Protein AF-A0A7X8WW16-F1 (afdb_monomer_lite)

Sequence (217 aa):
MYKTYKKVIDFSLSTKNLPLSLFNSQGFFWLTSAISFAFATEELRKCLNKMTKFSKVEVDPWDSKQLVALFKDSLKRGEVSPEIEKIAQKASMHNLKILAGFSQKYCSIFDIEGSIVLGKTFFAHWLIYKIIELEWQQVLDREEVQENYLLLDAFIEESKDLEELEEKYLSGQELSLDERLYLRGHWERINVFWSKVYQDLKLLKGGWISFKPPYRQ

pLDDT: mean 87.37, std 12.16, range [50.81, 98.19]

Foldseek 3Di:
DQVVLCVLPDPPPDLADQDLVALQDPLNVLLLLLLLLLQLLVLLQVLLCLFPVRVPPDGDADDNNVSSVLVSVCSVVSHGDPVSSVVSLVSNLRSLCVLLVCLVPPLVDDDLSSLLSLLLSVLSSVLSSLSNVLVVCVSVVHPCNVVSVVVNVVSVVVNVLSVVSSVCVSVVHDDDPVRSVVSVVSSVVSSVVSNVVSVVSVCPVVVVDDRDGPDDD

Radius of gyration: 17.81 Å; chains: 1; bounding box: 44×36×49 Å

Structure (mmCIF, N/CA/C/O backbone):
data_AF-A0A7X8WW16-F1
#
_entry.id   AF-A0A7X8WW16-F1
#
loop_
_atom_site.group_PDB
_atom_site.id
_atom_site.type_symbol
_atom_site.label_atom_id
_atom_site.label_alt_id
_atom_site.label_comp_id
_atom_site.label_asym_id
_atom_site.label_entity_id
_atom_site.label_seq_id
_atom_site.pdbx_PDB_ins_code
_atom_site.Cartn_x
_atom_site.Cartn_y
_atom_site.Cartn_z
_atom_site.occupancy
_atom_site.B_iso_or_equiv
_atom_site.auth_seq_id
_atom_site.auth_comp_id
_atom_site.auth_asym_id
_atom_site.auth_atom_id
_atom_site.pdbx_PDB_model_num
ATOM 1 N N . MET A 1 1 ? -6.467 13.498 0.359 1.00 54.69 1 MET A N 1
ATOM 2 C CA . MET A 1 1 ? -5.426 12.544 -0.108 1.00 54.69 1 MET A CA 1
ATOM 3 C C . MET A 1 1 ? -5.080 12.611 -1.621 1.00 54.69 1 MET A C 1
ATOM 5 O O . MET A 1 1 ? -3.931 12.867 -1.972 1.00 54.69 1 MET A O 1
ATOM 9 N N . TYR A 1 2 ? -6.046 12.457 -2.537 1.00 52.25 2 TYR A N 1
ATOM 10 C CA . TYR A 1 2 ? -5.835 12.321 -3.999 1.00 52.25 2 TYR A CA 1
ATOM 11 C C . TYR A 1 2 ? -5.049 13.438 -4.721 1.00 52.25 2 TYR A C 1
ATOM 13 O O . TYR A 1 2 ? -4.076 13.156 -5.421 1.00 52.25 2 TYR A O 1
ATOM 21 N N . LYS A 1 3 ? -5.410 14.719 -4.529 1.00 54.50 3 LYS A N 1
ATOM 22 C CA . LYS A 1 3 ? -4.720 15.859 -5.180 1.00 54.50 3 LYS A CA 1
ATOM 23 C C . LYS A 1 3 ? -3.223 15.922 -4.846 1.00 54.50 3 LYS A C 1
ATOM 25 O O . LYS A 1 3 ? -2.437 16.420 -5.648 1.00 54.50 3 LYS A O 1
ATOM 30 N N . THR A 1 4 ? -2.838 15.431 -3.669 1.00 58.31 4 THR A N 1
ATOM 31 C CA . THR A 1 4 ? -1.443 15.375 -3.223 1.00 58.31 4 THR A CA 1
ATOM 32 C C . THR A 1 4 ? -0.677 14.299 -3.982 1.00 58.31 4 THR A C 1
ATOM 34 O O . THR A 1 4 ? 0.426 14.562 -4.445 1.00 58.31 4 THR A O 1
ATOM 37 N N . TYR A 1 5 ? -1.271 13.121 -4.179 1.00 61.34 5 TYR A N 1
ATOM 38 C CA . TYR A 1 5 ? -0.615 12.003 -4.858 1.00 61.34 5 TYR A CA 1
ATOM 39 C C . TYR A 1 5 ? -0.539 12.165 -6.375 1.00 61.34 5 TYR A C 1
ATOM 41 O O . TYR A 1 5 ? 0.516 11.909 -6.955 1.00 61.34 5 TYR A O 1
ATOM 49 N N . LYS A 1 6 ? -1.586 12.709 -7.007 1.00 60.16 6 LYS A N 1
ATOM 50 C CA . LYS A 1 6 ? -1.579 13.001 -8.450 1.00 60.16 6 LYS A CA 1
ATOM 51 C C . LYS A 1 6 ? -0.481 13.994 -8.854 1.00 60.16 6 LYS A C 1
ATOM 53 O O . LYS A 1 6 ? 0.110 13.865 -9.912 1.00 60.16 6 LYS A O 1
ATOM 58 N N . LYS A 1 7 ? -0.143 14.960 -7.991 1.00 59.91 7 LYS A N 1
ATOM 59 C CA . LYS A 1 7 ? 0.980 15.887 -8.242 1.00 59.91 7 LYS A CA 1
ATOM 60 C C . LYS A 1 7 ? 2.354 15.215 -8.166 1.00 59.91 7 LYS A C 1
ATOM 62 O O . LYS A 1 7 ? 3.315 15.731 -8.729 1.00 59.91 7 LYS A O 1
ATOM 67 N N . VAL A 1 8 ? 2.475 14.111 -7.429 1.00 57.59 8 VAL A N 1
ATOM 68 C CA . VAL A 1 8 ? 3.754 13.406 -7.265 1.00 57.59 8 VAL A CA 1
ATOM 69 C C . VAL A 1 8 ? 3.992 12.450 -8.436 1.00 57.59 8 VAL A C 1
ATOM 71 O O . VAL A 1 8 ? 5.108 12.391 -8.969 1.00 57.59 8 VAL A O 1
ATOM 74 N N . ILE A 1 9 ? 2.927 11.783 -8.880 1.00 60.97 9 ILE A N 1
ATOM 75 C CA . ILE A 1 9 ? 2.903 10.844 -10.002 1.00 60.97 9 ILE A CA 1
ATOM 76 C C . ILE A 1 9 ? 2.256 11.542 -11.204 1.00 60.97 9 ILE A C 1
ATOM 78 O O . ILE A 1 9 ? 1.112 11.287 -11.551 1.00 60.97 9 ILE A O 1
ATOM 82 N N . ASP A 1 10 ? 2.993 12.484 -11.785 1.00 62.62 10 ASP A N 1
ATOM 83 C CA . ASP A 1 10 ? 2.629 13.158 -13.031 1.00 62.62 10 ASP A CA 1
ATOM 84 C C . ASP A 1 10 ? 3.552 12.653 -14.151 1.00 62.62 10 ASP A C 1
ATOM 86 O O . ASP A 1 10 ? 4.783 12.763 -14.038 1.00 62.62 10 ASP A O 1
ATOM 90 N N . PHE A 1 11 ? 2.954 12.070 -15.195 1.00 59.53 11 PHE A N 1
ATOM 91 C CA . PHE A 1 11 ? 3.627 11.562 -16.394 1.00 59.53 11 PHE A CA 1
ATOM 92 C C . PHE A 1 11 ? 3.739 12.619 -17.508 1.00 59.53 11 PHE A C 1
ATOM 94 O O . PHE A 1 11 ? 4.191 12.303 -18.607 1.00 59.53 11 PHE A O 1
ATOM 101 N N . SER A 1 12 ? 3.400 13.889 -17.247 1.00 55.84 12 SER A N 1
ATOM 102 C CA . SER A 1 12 ? 3.465 14.995 -18.222 1.00 55.84 12 SER A CA 1
ATOM 103 C C . SER A 1 12 ? 4.838 15.188 -18.895 1.00 55.84 12 SER A C 1
ATOM 105 O O . SER A 1 12 ? 4.947 15.831 -19.942 1.00 55.84 12 SER A O 1
ATOM 107 N N . LEU A 1 13 ? 5.894 14.575 -18.352 1.00 50.81 13 LEU A N 1
ATOM 108 C CA . LEU A 1 13 ? 7.213 14.442 -18.965 1.00 50.81 13 LEU A CA 1
ATOM 109 C C . LEU A 1 13 ? 7.221 13.341 -20.049 1.00 50.81 13 LEU A C 1
ATOM 111 O O . 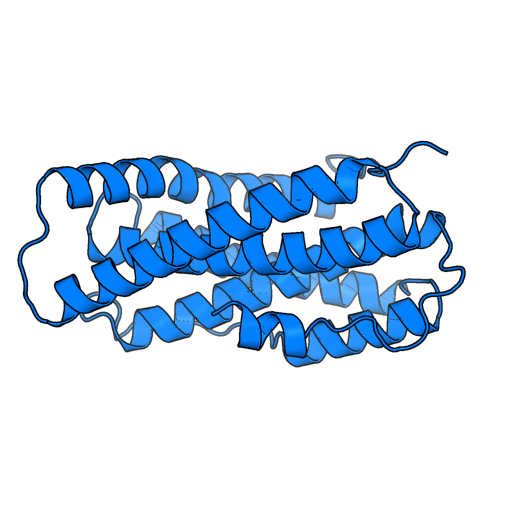LEU A 1 13 ? 7.762 12.263 -19.841 1.00 50.81 13 LEU A O 1
ATOM 115 N N . SER A 1 14 ? 6.696 13.660 -21.237 1.00 53.50 14 SER A N 1
ATOM 116 C CA . SER A 1 14 ? 7.035 12.999 -22.514 1.00 53.50 14 SER A CA 1
ATOM 117 C C . SER A 1 14 ? 6.833 11.470 -22.568 1.00 53.50 14 SER A C 1
ATOM 119 O O . SER A 1 14 ? 7.785 10.700 -22.679 1.00 53.50 14 SER A O 1
ATOM 121 N N . THR A 1 15 ? 5.576 11.031 -22.593 1.00 54.91 15 THR A N 1
ATOM 122 C CA . THR A 1 15 ? 5.167 9.621 -22.734 1.00 54.91 15 THR A CA 1
ATOM 123 C C . THR A 1 15 ? 4.907 9.144 -24.167 1.00 54.91 15 THR A C 1
ATOM 125 O O . THR A 1 15 ? 4.499 7.998 -24.361 1.00 54.91 15 THR A O 1
ATOM 128 N N . LYS A 1 16 ? 5.123 9.974 -25.198 1.00 55.81 16 LYS A N 1
ATOM 129 C CA . LYS A 1 16 ? 4.875 9.546 -26.584 1.00 55.81 16 LYS A CA 1
ATOM 130 C C . LYS A 1 16 ? 5.847 8.420 -26.964 1.00 55.81 16 LYS A C 1
ATOM 132 O O . LYS A 1 16 ? 7.038 8.669 -27.115 1.00 55.81 16 LYS A O 1
ATOM 137 N N . ASN A 1 17 ? 5.301 7.216 -27.160 1.00 66.44 17 ASN A N 1
ATOM 138 C CA . ASN A 1 17 ? 5.971 5.991 -27.620 1.00 66.44 17 ASN A CA 1
ATOM 139 C C . ASN A 1 17 ? 6.845 5.255 -26.584 1.00 66.44 17 ASN A C 1
ATOM 141 O O . ASN A 1 17 ? 7.926 4.774 -26.926 1.00 66.44 17 ASN A O 1
ATOM 145 N N . LEU A 1 18 ? 6.390 5.111 -25.332 1.00 77.31 18 LEU A N 1
ATOM 146 C CA . LEU A 1 18 ? 7.018 4.142 -24.422 1.00 77.31 18 LEU A CA 1
ATOM 147 C C . LEU A 1 18 ? 6.779 2.701 -24.911 1.00 77.31 18 LEU A C 1
ATOM 149 O O . LEU A 1 18 ? 5.668 2.378 -25.340 1.00 77.31 18 LEU A O 1
ATOM 153 N N . PRO A 1 19 ? 7.790 1.817 -24.855 1.00 81.38 19 PRO A N 1
ATOM 154 C CA . PRO A 1 19 ? 7.657 0.472 -25.391 1.00 81.38 19 PRO A CA 1
ATOM 155 C C . PRO A 1 19 ? 6.805 -0.411 -24.471 1.00 81.38 19 PRO A C 1
ATOM 157 O O . PRO A 1 19 ? 6.978 -0.410 -23.253 1.00 81.38 19 PRO A O 1
ATOM 160 N N . LEU A 1 20 ? 5.946 -1.257 -25.052 1.00 83.56 20 LEU A N 1
ATOM 161 C CA . LEU A 1 20 ? 5.157 -2.244 -24.297 1.00 83.56 20 LEU A CA 1
ATOM 162 C C . LEU A 1 20 ? 6.042 -3.169 -23.439 1.00 83.56 20 LEU A C 1
ATOM 164 O O . LEU A 1 20 ? 5.621 -3.629 -22.379 1.00 83.56 20 LEU A O 1
ATOM 168 N N . SER A 1 21 ? 7.285 -3.418 -23.867 1.00 86.50 21 SER A N 1
ATOM 169 C CA . SER A 1 21 ? 8.265 -4.217 -23.124 1.00 86.50 21 SER A CA 1
ATOM 170 C C . SER A 1 21 ? 8.618 -3.632 -21.755 1.00 86.50 21 SER A C 1
ATOM 172 O O . SER A 1 21 ? 8.854 -4.409 -20.833 1.00 86.50 21 SER A O 1
ATOM 174 N N . LEU A 1 22 ? 8.600 -2.304 -21.585 1.00 87.94 22 LEU A N 1
ATOM 175 C CA . LEU A 1 22 ? 8.799 -1.658 -20.284 1.00 87.94 22 LEU A CA 1
ATOM 176 C C . LEU A 1 22 ? 7.703 -2.088 -19.313 1.00 87.94 22 LEU A C 1
ATOM 178 O O . LEU A 1 22 ? 7.981 -2.582 -18.223 1.00 87.94 22 LEU A O 1
ATOM 182 N N . PHE A 1 23 ? 6.454 -1.939 -19.738 1.00 86.50 23 PHE A N 1
ATOM 183 C CA . PHE A 1 23 ? 5.262 -2.223 -18.945 1.00 86.50 23 PHE A CA 1
ATOM 184 C C . PHE A 1 23 ? 5.078 -3.722 -18.669 1.00 86.50 23 PHE A C 1
ATOM 186 O O . PHE A 1 23 ? 4.549 -4.115 -17.633 1.00 86.50 23 PHE A O 1
ATOM 193 N N . ASN A 1 24 ? 5.603 -4.560 -19.561 1.00 89.19 24 ASN A N 1
ATOM 194 C CA . ASN A 1 24 ? 5.693 -6.005 -19.395 1.00 89.19 24 ASN A CA 1
ATOM 195 C C . ASN A 1 24 ? 6.965 -6.481 -18.675 1.00 89.19 24 ASN A C 1
ATOM 197 O O . ASN A 1 24 ? 7.178 -7.689 -18.573 1.00 89.19 24 ASN A O 1
ATOM 201 N N . SER A 1 25 ? 7.815 -5.579 -18.178 1.00 93.25 25 SER A N 1
ATOM 202 C CA . SER A 1 25 ? 9.038 -5.962 -17.471 1.00 93.25 25 SER A CA 1
ATOM 203 C C . SER A 1 25 ? 8.789 -6.211 -15.982 1.00 93.25 25 SER A C 1
ATOM 205 O O . SER A 1 25 ? 8.034 -5.500 -15.313 1.00 93.25 25 SER A O 1
ATOM 207 N N . GLN A 1 26 ? 9.501 -7.195 -15.430 1.00 94.62 26 GLN A N 1
ATOM 208 C CA . GLN A 1 26 ? 9.505 -7.449 -13.989 1.00 94.62 26 GLN A CA 1
ATOM 209 C C . GLN A 1 26 ? 10.084 -6.257 -13.204 1.00 94.62 26 GLN A C 1
ATOM 211 O O . GLN A 1 26 ? 9.602 -5.940 -12.116 1.00 94.62 26 GLN A O 1
ATOM 216 N N . GLY A 1 27 ? 11.070 -5.554 -13.772 1.00 95.12 27 GLY A N 1
ATOM 217 C CA . GLY A 1 27 ? 11.630 -4.337 -13.186 1.00 95.12 27 GLY A CA 1
ATOM 218 C C . GLY A 1 27 ? 10.580 -3.245 -12.980 1.00 95.12 27 GLY A C 1
ATOM 219 O O . GLY A 1 27 ? 10.515 -2.652 -11.902 1.00 95.12 27 GLY A O 1
ATOM 220 N N . PHE A 1 28 ? 9.707 -3.019 -13.966 1.00 92.88 28 PHE A N 1
ATOM 221 C CA . PHE A 1 28 ? 8.630 -2.034 -13.853 1.00 92.88 28 PHE A CA 1
ATOM 222 C C . PHE A 1 28 ? 7.591 -2.440 -12.806 1.00 92.88 28 PHE A C 1
ATOM 224 O O . PHE A 1 28 ? 7.208 -1.622 -11.971 1.00 92.88 28 PHE A O 1
ATOM 231 N N . PHE A 1 29 ? 7.211 -3.721 -12.772 1.00 94.75 29 PHE A N 1
ATOM 232 C CA . PHE A 1 29 ? 6.346 -4.265 -11.723 1.00 94.75 29 PHE A CA 1
ATOM 233 C C . PHE A 1 29 ? 6.899 -3.997 -10.316 1.00 94.75 29 PHE A C 1
ATOM 235 O O . PHE A 1 29 ? 6.173 -3.511 -9.440 1.00 94.75 29 PHE A O 1
ATOM 242 N N . TRP A 1 30 ? 8.186 -4.279 -10.093 1.00 96.69 30 TRP A N 1
ATOM 243 C CA . TRP A 1 30 ? 8.825 -4.033 -8.802 1.00 96.69 30 TRP A CA 1
ATOM 244 C C . TRP A 1 30 ? 8.878 -2.551 -8.456 1.00 96.69 30 TRP A C 1
ATOM 246 O O . TRP A 1 30 ? 8.684 -2.201 -7.296 1.00 96.69 30 TRP A O 1
ATOM 256 N N . LEU A 1 31 ? 9.123 -1.679 -9.432 1.00 95.12 31 LEU A N 1
ATOM 257 C CA . LEU A 1 31 ? 9.221 -0.240 -9.204 1.00 95.12 31 LEU A CA 1
ATOM 258 C C . LEU A 1 31 ? 7.866 0.373 -8.831 1.00 95.12 31 LEU A C 1
ATOM 260 O O . LEU A 1 31 ? 7.776 1.086 -7.832 1.00 95.12 31 LEU A O 1
ATOM 264 N N . THR A 1 32 ? 6.802 0.014 -9.551 1.00 94.00 32 THR A N 1
ATOM 265 C CA . THR A 1 32 ? 5.420 0.399 -9.222 1.00 94.00 32 THR A CA 1
ATOM 266 C C . THR A 1 32 ? 5.013 -0.111 -7.839 1.00 94.00 32 THR A C 1
ATOM 268 O O . THR A 1 32 ? 4.492 0.644 -7.012 1.00 94.00 32 THR A O 1
ATOM 271 N N . SER A 1 33 ? 5.325 -1.377 -7.542 1.00 95.69 33 SER A N 1
ATOM 272 C CA . SER A 1 33 ? 5.082 -1.973 -6.225 1.00 95.69 33 SER A CA 1
ATOM 273 C C . SER A 1 33 ? 5.821 -1.211 -5.123 1.00 95.69 33 SER A C 1
ATOM 275 O O . SER A 1 33 ? 5.207 -0.833 -4.125 1.00 95.69 33 SER A O 1
ATOM 277 N N . ALA A 1 34 ? 7.104 -0.899 -5.327 1.00 96.88 34 ALA A N 1
ATOM 278 C CA . ALA A 1 34 ? 7.933 -0.195 -4.353 1.00 96.88 34 ALA A CA 1
ATOM 279 C C . ALA A 1 34 ? 7.349 1.173 -3.997 1.00 96.88 34 ALA A C 1
ATOM 281 O O . ALA A 1 34 ? 7.242 1.498 -2.814 1.00 96.88 34 ALA A O 1
ATOM 282 N N . ILE A 1 35 ? 6.944 1.947 -5.010 1.00 95.44 35 ILE A N 1
ATOM 283 C CA . ILE A 1 35 ? 6.329 3.264 -4.828 1.00 95.44 35 ILE A CA 1
ATOM 284 C C . ILE A 1 35 ? 5.033 3.130 -4.024 1.00 95.44 35 ILE A C 1
ATOM 286 O O . ILE A 1 35 ? 4.871 3.799 -3.004 1.00 95.44 35 ILE A O 1
ATOM 290 N N . SER A 1 36 ? 4.132 2.234 -4.439 1.00 95.88 36 SER A N 1
ATOM 291 C CA . SER A 1 36 ? 2.836 2.058 -3.773 1.00 95.88 36 SER A CA 1
ATOM 292 C C . SER A 1 36 ? 2.970 1.629 -2.307 1.00 95.88 36 SER A C 1
ATOM 294 O O . SER A 1 36 ? 2.292 2.180 -1.440 1.00 95.88 36 SER A O 1
ATOM 296 N N . PHE A 1 37 ? 3.884 0.704 -1.996 1.00 97.81 37 PHE A N 1
ATOM 297 C CA . PHE A 1 37 ? 4.132 0.290 -0.617 1.00 97.81 37 PHE A CA 1
ATOM 298 C C . PHE A 1 37 ? 4.814 1.387 0.197 1.00 97.81 37 PHE A C 1
ATOM 300 O O . PHE A 1 37 ? 4.458 1.561 1.355 1.00 97.81 37 PHE A O 1
ATOM 307 N N . ALA A 1 38 ? 5.739 2.156 -0.386 1.00 97.31 38 ALA A N 1
ATOM 308 C CA . ALA A 1 38 ? 6.368 3.285 0.301 1.00 97.31 38 ALA A CA 1
ATOM 309 C C . ALA A 1 38 ? 5.339 4.324 0.748 1.00 97.31 38 ALA A C 1
ATOM 311 O O . ALA A 1 38 ? 5.320 4.702 1.917 1.00 97.31 38 ALA A O 1
ATOM 312 N N . PHE A 1 39 ? 4.425 4.713 -0.141 1.00 95.81 39 PHE A N 1
ATOM 313 C CA . PHE A 1 39 ? 3.347 5.634 0.215 1.00 95.81 39 PHE A CA 1
ATOM 314 C C . PHE A 1 39 ? 2.428 5.080 1.305 1.00 95.81 39 PHE A C 1
ATOM 316 O O . PHE A 1 39 ? 2.068 5.815 2.224 1.00 95.81 39 PHE A O 1
ATOM 323 N N . ALA A 1 40 ? 2.086 3.792 1.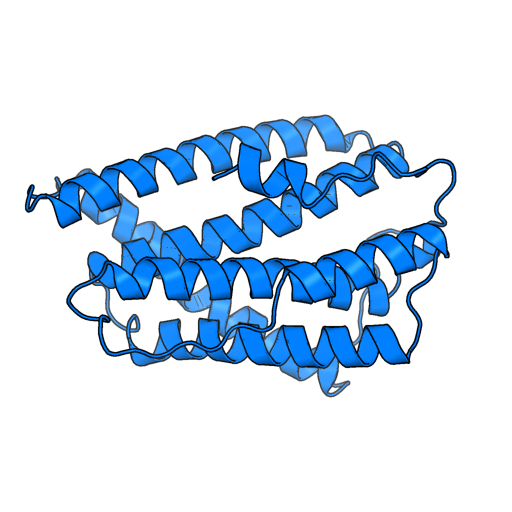252 1.00 97.06 40 ALA A N 1
ATOM 324 C CA . ALA A 1 40 ? 1.297 3.164 2.306 1.00 97.06 40 ALA A CA 1
ATOM 325 C C . ALA A 1 40 ? 2.033 3.096 3.648 1.00 97.06 40 ALA A C 1
ATOM 327 O O . ALA A 1 40 ? 1.424 3.333 4.686 1.00 97.06 40 ALA A O 1
ATOM 328 N N . THR A 1 41 ? 3.339 2.819 3.660 1.00 97.62 41 THR A N 1
ATOM 329 C CA . THR A 1 41 ? 4.136 2.806 4.897 1.00 97.62 41 THR A CA 1
ATOM 330 C C . THR A 1 41 ? 4.351 4.218 5.456 1.00 97.62 41 THR A C 1
ATOM 332 O O . THR A 1 41 ? 4.349 4.414 6.671 1.00 97.62 41 THR A O 1
ATOM 335 N N . GLU A 1 42 ? 4.476 5.233 4.602 1.00 96.06 42 GLU A N 1
ATOM 336 C CA . GLU A 1 42 ? 4.465 6.632 5.036 1.00 96.06 42 GLU A CA 1
ATOM 337 C C . GLU A 1 42 ? 3.114 7.032 5.637 1.00 96.06 42 GLU A C 1
ATOM 339 O O . GLU A 1 42 ? 3.086 7.722 6.657 1.00 96.06 42 GLU A O 1
ATOM 344 N N . GLU A 1 43 ? 2.004 6.596 5.036 1.00 95.50 43 GLU A N 1
ATOM 345 C CA . GLU A 1 43 ? 0.663 6.833 5.573 1.00 95.50 43 GLU A CA 1
ATOM 346 C C . GLU A 1 43 ? 0.451 6.098 6.899 1.00 95.50 43 GLU A C 1
ATOM 348 O O . GLU A 1 43 ? -0.098 6.683 7.831 1.00 95.50 43 GLU A O 1
ATOM 353 N N . LEU A 1 44 ? 0.986 4.878 7.033 1.00 96.75 44 LEU A N 1
ATOM 354 C CA . LEU A 1 44 ? 1.014 4.138 8.294 1.00 96.75 44 LEU A CA 1
ATOM 355 C C . LEU A 1 44 ? 1.673 4.999 9.367 1.00 96.75 44 LEU A C 1
ATOM 357 O O . LEU A 1 44 ? 1.039 5.312 10.367 1.00 96.75 44 LEU A O 1
ATOM 361 N N . ARG A 1 45 ? 2.904 5.468 9.127 1.00 96.00 45 ARG A N 1
ATOM 362 C CA . ARG A 1 45 ? 3.631 6.328 10.071 1.00 96.00 45 ARG A CA 1
ATOM 363 C C . ARG A 1 45 ? 2.822 7.569 10.471 1.00 96.00 45 ARG A C 1
ATOM 365 O O . ARG A 1 45 ? 2.777 7.905 11.650 1.00 96.00 45 ARG A O 1
ATOM 372 N N . LYS A 1 46 ? 2.160 8.240 9.519 1.00 93.38 46 LYS A N 1
ATOM 373 C CA . LYS A 1 46 ? 1.305 9.403 9.828 1.00 93.38 46 LYS A CA 1
ATOM 374 C C . LYS A 1 46 ? 0.131 9.033 10.727 1.00 93.38 46 LYS A C 1
ATOM 376 O O . LYS A 1 46 ? -0.157 9.779 11.656 1.00 93.38 46 LYS A O 1
ATOM 381 N N . CYS A 1 47 ? -0.536 7.915 10.449 1.00 93.81 47 CYS A N 1
ATOM 382 C CA . CYS A 1 47 ? -1.671 7.466 11.243 1.00 93.81 47 CYS A CA 1
ATOM 383 C C . CYS A 1 47 ? -1.223 7.091 12.659 1.00 93.81 47 CYS A C 1
ATOM 385 O O . CYS A 1 47 ? -1.799 7.583 13.619 1.00 93.81 47 CYS A O 1
ATOM 387 N N . LEU A 1 48 ? -0.148 6.308 12.813 1.00 94.12 48 LEU A N 1
ATOM 388 C CA . LEU A 1 48 ? 0.351 5.893 14.133 1.00 94.12 48 LEU A CA 1
ATOM 389 C C . LEU A 1 48 ? 0.670 7.087 15.044 1.00 94.12 48 LEU A C 1
ATOM 391 O O . LEU A 1 48 ? 0.369 7.040 16.231 1.00 94.12 48 LEU A O 1
ATOM 395 N N . ASN A 1 49 ? 1.182 8.186 14.481 1.00 90.75 49 ASN A N 1
ATOM 396 C CA . ASN A 1 49 ? 1.474 9.411 15.231 1.00 90.75 49 ASN A CA 1
ATOM 397 C C . ASN A 1 49 ? 0.227 10.117 15.794 1.00 90.75 49 ASN A C 1
ATOM 399 O O . ASN A 1 49 ? 0.352 10.915 16.719 1.00 90.75 49 ASN A O 1
ATOM 403 N N . LYS A 1 50 ? -0.961 9.863 15.234 1.00 91.06 50 LYS A N 1
ATOM 404 C CA . LYS A 1 50 ? -2.237 10.417 15.717 1.00 91.06 50 LYS A CA 1
ATOM 405 C C . LYS A 1 50 ? -2.955 9.489 16.698 1.00 91.06 50 LYS A C 1
ATOM 407 O O . LYS A 1 50 ? -3.819 9.928 17.449 1.00 91.06 50 LYS A O 1
ATOM 412 N N . MET A 1 51 ? -2.627 8.204 16.647 1.00 90.38 51 MET A N 1
ATOM 413 C CA . MET A 1 51 ? -3.374 7.116 17.264 1.00 90.38 51 MET A CA 1
ATOM 414 C C . MET A 1 51 ? -2.801 6.786 18.648 1.00 90.38 51 MET A C 1
ATOM 416 O O . MET A 1 51 ? -1.605 6.532 18.806 1.00 90.38 51 MET A O 1
ATOM 420 N N . THR A 1 52 ? -3.644 6.802 19.683 1.00 87.12 52 THR A N 1
ATOM 421 C CA . THR A 1 52 ? -3.180 6.688 21.078 1.00 87.12 52 THR A CA 1
ATOM 422 C C . THR A 1 52 ? -2.590 5.307 21.368 1.00 87.12 52 THR A C 1
ATOM 424 O O . THR A 1 52 ? -1.511 5.216 21.966 1.00 87.12 52 THR A O 1
ATOM 427 N N . LYS A 1 53 ? -3.233 4.234 20.882 1.00 89.00 53 LYS A N 1
ATOM 428 C CA . LYS A 1 53 ? -2.805 2.833 21.051 1.00 89.00 53 LYS A CA 1
ATOM 429 C C . LYS A 1 53 ? -1.441 2.570 20.415 1.00 89.00 53 LYS A C 1
ATOM 431 O O . LYS A 1 53 ? -0.700 1.705 20.883 1.00 89.00 53 LYS A O 1
ATOM 436 N N . PHE A 1 54 ? -1.103 3.313 19.363 1.00 90.56 54 PHE A N 1
ATOM 437 C CA . PHE A 1 54 ? 0.077 3.056 18.540 1.00 90.56 54 PHE A CA 1
ATOM 438 C C . PHE A 1 54 ? 1.144 4.152 18.579 1.00 90.56 54 PHE A C 1
ATOM 440 O O . PHE A 1 54 ? 2.135 4.052 17.861 1.00 90.56 54 PHE A O 1
ATOM 447 N N . SER A 1 55 ? 1.003 5.134 19.466 1.00 83.06 55 SER A N 1
ATOM 448 C CA . SER A 1 55 ? 1.907 6.286 19.607 1.00 83.06 55 SER A CA 1
ATOM 449 C C . SER A 1 55 ? 3.393 5.945 19.816 1.00 83.06 55 SER A C 1
ATOM 451 O O . SER A 1 55 ? 4.257 6.785 19.581 1.00 83.06 55 SER A O 1
ATOM 453 N N . LYS A 1 56 ? 3.711 4.718 20.251 1.00 87.06 56 LYS A N 1
ATOM 454 C CA . LYS A 1 56 ? 5.085 4.216 20.455 1.00 87.06 56 LYS A CA 1
ATOM 455 C C . LYS A 1 56 ? 5.575 3.271 19.354 1.00 87.06 56 LYS A C 1
ATOM 457 O O . LYS A 1 56 ? 6.668 2.721 19.463 1.00 87.06 56 LYS A O 1
ATOM 462 N N . VAL A 1 57 ? 4.755 2.997 18.342 1.00 90.25 57 VAL A N 1
ATOM 463 C CA . VAL A 1 57 ? 5.127 2.110 17.239 1.00 90.25 57 VAL A CA 1
ATOM 464 C C . VAL A 1 57 ? 5.940 2.913 16.233 1.00 90.25 57 VAL A C 1
ATOM 466 O O . VAL A 1 57 ? 5.401 3.717 15.479 1.00 90.25 57 VAL A O 1
ATOM 469 N N . GLU A 1 58 ? 7.246 2.673 16.213 1.00 89.88 58 GLU A N 1
ATOM 470 C CA . GLU A 1 58 ? 8.137 3.291 15.237 1.00 89.88 58 GLU A CA 1
ATOM 471 C C . GLU A 1 58 ? 8.075 2.565 13.892 1.00 89.88 58 GLU A C 1
ATOM 473 O O . GLU A 1 58 ? 8.084 1.333 13.810 1.00 89.88 58 GLU A O 1
ATOM 478 N N . VAL A 1 59 ? 8.020 3.358 12.825 1.00 93.31 59 VAL A N 1
ATOM 479 C CA . VAL A 1 59 ? 7.995 2.887 11.443 1.00 93.31 59 VAL A CA 1
ATOM 480 C C . VAL A 1 59 ? 8.985 3.707 10.633 1.00 93.31 59 VAL A C 1
ATOM 482 O O . VAL A 1 59 ? 8.882 4.933 10.574 1.00 93.31 59 VAL A O 1
ATOM 485 N N . ASP A 1 60 ? 9.910 3.011 9.978 1.00 94.06 60 ASP A N 1
ATOM 486 C CA . ASP A 1 60 ? 10.916 3.599 9.098 1.00 94.06 60 ASP A CA 1
ATOM 487 C C . ASP A 1 60 ? 10.627 3.220 7.633 1.00 94.06 60 ASP A C 1
ATOM 489 O O . ASP A 1 60 ? 11.069 2.163 7.164 1.00 94.06 60 ASP A O 1
ATOM 493 N N . PRO A 1 61 ? 9.795 4.006 6.920 1.00 93.31 61 PRO A N 1
ATOM 494 C CA . PRO A 1 61 ? 9.485 3.748 5.522 1.00 93.31 61 PRO A CA 1
ATOM 495 C C . PRO A 1 61 ? 10.698 4.032 4.638 1.00 93.31 61 PRO A C 1
ATOM 497 O O . PRO A 1 61 ? 11.410 5.018 4.830 1.00 93.31 61 PRO A O 1
ATOM 500 N N . TRP A 1 62 ? 10.859 3.237 3.581 1.00 95.00 62 TRP A N 1
ATOM 501 C CA . TRP A 1 62 ? 11.709 3.655 2.469 1.00 95.00 62 TRP A CA 1
ATOM 502 C C . TRP A 1 62 ? 11.090 4.886 1.794 1.00 95.00 62 TRP A C 1
ATOM 504 O O . TRP A 1 62 ? 9.902 4.865 1.480 1.00 95.00 62 TRP A O 1
ATOM 514 N N . ASP A 1 63 ? 11.888 5.927 1.544 1.00 91.06 63 ASP A N 1
ATOM 515 C CA . ASP A 1 63 ? 11.425 7.210 0.997 1.00 91.06 63 ASP A CA 1
ATOM 516 C C . ASP A 1 63 ? 10.750 7.058 -0.380 1.00 91.06 63 ASP A C 1
ATOM 518 O O . ASP A 1 63 ? 11.388 6.685 -1.374 1.00 91.06 63 ASP A O 1
ATOM 522 N N . SER A 1 64 ? 9.458 7.394 -0.447 1.00 92.56 64 SER A N 1
ATOM 523 C CA . SER A 1 64 ? 8.674 7.351 -1.684 1.00 92.56 64 SER A CA 1
ATOM 524 C C . SER A 1 64 ? 9.207 8.308 -2.752 1.00 92.56 64 SER A C 1
ATOM 526 O O . SER A 1 64 ? 9.159 7.984 -3.941 1.00 92.56 64 SER A O 1
ATOM 528 N N . LYS A 1 65 ? 9.781 9.459 -2.371 1.00 91.00 65 LYS A N 1
ATOM 529 C CA . LYS A 1 65 ? 10.274 10.463 -3.329 1.00 91.00 65 LYS A CA 1
ATOM 530 C C . LYS A 1 65 ? 11.462 9.950 -4.131 1.00 91.00 65 LYS A C 1
ATOM 532 O O . LYS A 1 65 ? 11.538 10.201 -5.333 1.00 91.00 65 LYS A O 1
ATOM 537 N N . GLN A 1 66 ? 12.361 9.208 -3.487 1.00 92.94 66 GLN A N 1
ATOM 538 C CA . GLN A 1 66 ? 13.495 8.575 -4.163 1.00 92.94 66 GLN A CA 1
ATOM 539 C C . GLN A 1 66 ? 13.017 7.544 -5.187 1.00 92.94 66 GLN A C 1
ATOM 541 O O . GLN A 1 66 ? 13.488 7.535 -6.321 1.00 92.94 66 GLN A O 1
ATOM 546 N N . LEU A 1 67 ? 12.030 6.721 -4.824 1.00 94.50 67 LEU A N 1
ATOM 547 C CA . LEU A 1 67 ? 11.460 5.719 -5.728 1.00 94.50 67 LEU A CA 1
ATOM 548 C C . LEU A 1 67 ? 10.732 6.366 -6.914 1.00 94.50 67 LEU A C 1
ATOM 550 O O . LEU A 1 67 ? 10.891 5.918 -8.046 1.00 94.50 67 LEU A O 1
ATOM 554 N N . VAL A 1 68 ? 10.006 7.464 -6.684 1.00 91.50 68 VAL A N 1
ATOM 555 C CA . VAL A 1 68 ? 9.372 8.254 -7.753 1.00 91.50 68 VAL A CA 1
ATOM 556 C C . VAL A 1 68 ? 10.414 8.867 -8.692 1.00 91.50 68 VAL A C 1
ATOM 558 O O . VAL A 1 68 ? 10.191 8.920 -9.901 1.00 91.50 68 VAL A O 1
ATOM 561 N N . ALA A 1 69 ? 11.565 9.308 -8.180 1.00 91.19 69 ALA A N 1
ATOM 562 C CA . ALA A 1 69 ? 12.649 9.805 -9.024 1.00 91.19 69 ALA A CA 1
ATOM 563 C C . ALA A 1 69 ? 13.222 8.696 -9.925 1.00 91.19 69 ALA A C 1
ATOM 565 O O . ALA A 1 69 ? 13.347 8.904 -11.131 1.00 91.19 69 ALA A O 1
ATOM 566 N N . LEU A 1 70 ? 13.485 7.506 -9.368 1.00 92.88 70 LEU A N 1
ATOM 567 C CA . LEU A 1 70 ? 13.931 6.334 -10.138 1.00 92.88 70 LEU A CA 1
ATOM 568 C C . LEU A 1 70 ? 12.896 5.898 -11.182 1.00 92.88 70 LEU A C 1
ATOM 570 O O . LEU A 1 70 ? 13.252 5.513 -12.296 1.00 92.88 70 LEU A O 1
ATOM 574 N N . PHE A 1 71 ? 11.613 5.990 -10.837 1.00 90.50 71 PHE A N 1
ATOM 575 C CA . PHE A 1 71 ? 10.506 5.729 -11.749 1.00 90.50 71 PHE A CA 1
ATOM 576 C C . PHE A 1 71 ? 10.500 6.692 -12.931 1.00 90.50 71 PHE A C 1
ATOM 578 O O . PHE A 1 71 ? 10.545 6.249 -14.075 1.00 90.50 71 PHE A O 1
ATOM 585 N N . LYS A 1 72 ? 10.550 8.003 -12.676 1.00 87.31 72 LYS A N 1
ATOM 586 C CA . LYS A 1 72 ? 10.606 9.020 -13.737 1.00 87.31 72 LYS A CA 1
ATOM 587 C C . LYS A 1 72 ? 11.841 8.869 -14.626 1.00 87.31 72 LYS A C 1
ATOM 589 O O . LYS A 1 72 ? 11.754 9.083 -15.829 1.00 87.31 72 LYS A O 1
ATOM 594 N N . ASP A 1 73 ? 12.980 8.500 -14.051 1.00 88.62 73 ASP A N 1
ATOM 595 C CA . ASP A 1 73 ? 14.212 8.238 -14.800 1.00 88.62 73 ASP A CA 1
ATOM 596 C C . ASP A 1 73 ? 14.096 6.987 -15.694 1.00 88.62 73 ASP A C 1
ATOM 598 O O . ASP A 1 73 ? 14.486 7.009 -16.860 1.00 88.62 73 ASP A O 1
ATOM 602 N N . SER A 1 74 ? 13.470 5.920 -15.188 1.00 90.50 74 SER A N 1
ATOM 603 C CA . SER A 1 74 ? 13.198 4.699 -15.963 1.00 90.50 74 SER A CA 1
ATOM 604 C C . SER A 1 74 ? 12.218 4.952 -17.113 1.00 90.50 74 SER A C 1
ATOM 606 O O . SER A 1 74 ? 12.439 4.477 -18.224 1.00 90.50 74 SER A O 1
ATOM 608 N N . LEU A 1 75 ? 11.182 5.769 -16.884 1.00 87.00 75 LEU A N 1
ATOM 609 C CA . LEU A 1 75 ? 10.271 6.208 -17.945 1.00 87.00 75 LEU A CA 1
ATOM 610 C C . LEU A 1 75 ? 11.020 6.960 -19.051 1.00 87.00 75 LEU A C 1
ATOM 612 O O . LEU A 1 75 ? 10.852 6.639 -20.219 1.00 87.00 75 LEU A O 1
ATOM 616 N N . LYS A 1 76 ? 11.896 7.910 -18.700 1.00 85.25 76 LYS A N 1
ATOM 617 C CA . LYS A 1 76 ? 12.683 8.669 -19.689 1.00 85.25 76 LYS A CA 1
ATOM 618 C C . LYS A 1 76 ? 13.588 7.783 -20.545 1.00 85.25 76 LYS A C 1
ATOM 620 O O . LYS A 1 76 ? 13.806 8.099 -21.709 1.00 85.25 76 LYS A O 1
ATOM 625 N N . ARG A 1 77 ? 14.127 6.702 -19.973 1.00 87.06 77 ARG A N 1
ATOM 626 C CA . ARG A 1 77 ? 14.957 5.729 -20.701 1.00 87.06 77 ARG A CA 1
ATOM 627 C C . ARG A 1 77 ? 14.150 4.690 -21.479 1.00 87.06 77 ARG A C 1
ATOM 629 O O . ARG A 1 77 ? 14.703 4.059 -22.370 1.00 87.06 77 ARG A O 1
ATOM 636 N N . GLY A 1 78 ? 12.875 4.494 -21.144 1.00 87.81 78 GLY A N 1
ATOM 637 C CA . GLY A 1 78 ? 12.055 3.417 -21.701 1.00 87.81 78 GLY A CA 1
ATOM 638 C C . GLY A 1 78 ? 12.407 2.024 -21.163 1.00 87.81 78 GLY A C 1
ATOM 639 O O . GLY A 1 78 ? 11.942 1.031 -21.714 1.00 87.81 78 GLY A O 1
ATOM 640 N N . GLU A 1 79 ? 13.206 1.931 -20.095 1.00 91.88 79 GLU A N 1
ATOM 641 C CA . GLU A 1 79 ? 13.642 0.670 -19.487 1.00 91.88 79 GLU A CA 1
ATOM 642 C C . GLU A 1 79 ? 13.927 0.822 -17.984 1.00 91.88 79 GLU A C 1
ATOM 644 O O . GLU A 1 79 ? 14.215 1.915 -17.485 1.00 91.88 79 GLU A O 1
ATOM 649 N N . VAL A 1 80 ? 13.888 -0.300 -17.261 1.00 94.12 80 VAL A N 1
ATOM 650 C CA . VAL A 1 80 ? 14.323 -0.393 -15.861 1.00 94.12 80 VAL A CA 1
ATOM 651 C C . VAL A 1 80 ? 15.645 -1.152 -15.816 1.00 94.12 80 VAL A C 1
ATOM 653 O O . VAL A 1 80 ? 15.696 -2.317 -16.203 1.00 94.12 80 VAL A O 1
ATOM 656 N N . SER A 1 81 ? 16.711 -0.508 -15.331 1.00 95.12 81 SER A N 1
ATOM 657 C CA . SER A 1 81 ? 18.021 -1.160 -15.227 1.00 95.12 81 SER A CA 1
ATOM 658 C C . SER A 1 81 ? 18.042 -2.221 -14.111 1.00 95.12 81 SER A C 1
ATOM 660 O O . SER A 1 81 ? 17.282 -2.109 -13.139 1.00 95.12 81 SER A O 1
ATOM 662 N N . PRO A 1 82 ? 18.946 -3.218 -14.172 1.00 96.00 82 PRO A N 1
ATOM 663 C CA . PRO A 1 82 ? 19.083 -4.232 -13.123 1.00 96.00 82 PRO A CA 1
ATOM 664 C C . PRO A 1 82 ? 19.367 -3.655 -11.726 1.00 96.00 82 PRO A C 1
ATOM 666 O O . PRO A 1 82 ? 18.959 -4.224 -10.711 1.00 96.00 82 PRO A O 1
ATOM 669 N N . GLU A 1 83 ? 20.074 -2.527 -11.640 1.00 96.62 83 GLU A N 1
ATOM 670 C CA . GLU A 1 83 ? 20.362 -1.828 -10.383 1.00 96.62 83 GLU A CA 1
ATOM 671 C C . GLU A 1 83 ? 19.087 -1.230 -9.787 1.00 96.62 83 GLU A C 1
ATOM 673 O O . GLU A 1 83 ? 18.827 -1.401 -8.592 1.00 96.62 83 GLU A O 1
ATOM 678 N N . ILE A 1 84 ? 18.272 -0.574 -10.619 1.00 96.62 84 ILE A N 1
ATOM 679 C CA . ILE A 1 84 ? 16.994 0.012 -10.202 1.00 96.62 84 ILE A CA 1
ATOM 680 C C . ILE A 1 84 ? 16.024 -1.085 -9.792 1.00 96.62 84 ILE A C 1
ATOM 682 O O . ILE A 1 84 ? 15.390 -0.965 -8.745 1.00 96.62 84 ILE A O 1
ATOM 686 N N . GLU A 1 85 ? 15.955 -2.182 -10.546 1.00 96.81 85 GLU A N 1
ATOM 687 C CA . GLU A 1 85 ? 15.138 -3.331 -10.167 1.00 96.81 85 GLU A CA 1
ATOM 688 C C . GLU A 1 85 ? 15.555 -3.879 -8.794 1.00 96.81 85 GLU A C 1
ATOM 690 O O . GLU A 1 85 ? 14.706 -4.088 -7.927 1.00 96.81 85 GLU A O 1
ATOM 695 N N . LYS A 1 86 ? 16.858 -4.053 -8.532 1.00 97.12 86 LYS A N 1
ATOM 696 C CA . LYS A 1 86 ? 17.347 -4.509 -7.217 1.00 97.12 86 LYS A CA 1
ATOM 697 C C . LYS A 1 86 ? 16.965 -3.550 -6.088 1.00 97.12 86 LYS A C 1
ATOM 699 O O . LYS A 1 86 ? 16.623 -4.012 -4.996 1.00 97.12 86 LYS A O 1
ATOM 704 N N . ILE A 1 87 ? 17.031 -2.236 -6.317 1.00 97.69 87 ILE A N 1
ATOM 705 C CA . ILE A 1 87 ? 16.591 -1.225 -5.341 1.00 97.69 87 ILE A CA 1
ATOM 706 C C . ILE A 1 87 ? 15.083 -1.348 -5.105 1.00 97.69 87 ILE A C 1
ATOM 708 O O . ILE A 1 87 ? 14.655 -1.454 -3.956 1.00 97.69 87 ILE A O 1
ATOM 712 N N . ALA A 1 88 ? 14.289 -1.416 -6.172 1.00 97.56 88 ALA A N 1
ATOM 713 C CA . ALA A 1 88 ? 12.839 -1.541 -6.109 1.00 97.56 88 ALA A CA 1
ATOM 714 C C . ALA A 1 88 ? 12.393 -2.823 -5.388 1.00 97.56 88 ALA A C 1
ATOM 716 O O . ALA A 1 88 ? 11.501 -2.781 -4.541 1.00 97.56 88 ALA A O 1
ATOM 717 N N . GLN A 1 89 ? 13.060 -3.952 -5.638 1.00 97.69 89 GLN A N 1
ATOM 718 C CA . GLN A 1 89 ? 12.834 -5.208 -4.920 1.00 97.69 89 GLN A CA 1
ATOM 719 C C . GLN A 1 89 ? 13.130 -5.076 -3.421 1.00 97.69 89 GLN A C 1
ATOM 721 O O . GLN A 1 89 ? 12.363 -5.561 -2.584 1.00 97.69 89 GLN A O 1
ATOM 726 N N . LYS A 1 90 ? 14.251 -4.442 -3.050 1.00 97.81 90 LYS A N 1
ATOM 727 C CA . LYS A 1 90 ? 14.605 -4.214 -1.639 1.00 97.81 90 LYS A CA 1
ATOM 728 C C . LYS A 1 90 ? 13.579 -3.314 -0.954 1.00 97.81 90 LYS A C 1
ATOM 730 O O . LYS A 1 90 ? 13.070 -3.697 0.097 1.00 97.81 90 LYS A O 1
ATOM 735 N N . ALA A 1 91 ? 13.245 -2.184 -1.571 1.00 97.94 91 ALA A N 1
ATOM 736 C CA . ALA A 1 91 ? 12.280 -1.225 -1.047 1.00 97.94 91 ALA A CA 1
ATOM 737 C C . ALA A 1 91 ? 10.875 -1.835 -0.911 1.00 97.94 91 ALA A C 1
ATOM 739 O O . ALA A 1 91 ? 10.256 -1.708 0.145 1.00 97.94 91 ALA A O 1
ATOM 740 N N . SER A 1 92 ? 10.413 -2.578 -1.924 1.00 97.38 92 SER A N 1
ATOM 741 C CA . SER A 1 92 ? 9.128 -3.291 -1.885 1.00 97.38 92 SER A CA 1
ATOM 742 C C . SER A 1 92 ? 9.062 -4.249 -0.702 1.00 97.38 92 SER A C 1
ATOM 744 O O . SER A 1 92 ? 8.142 -4.172 0.107 1.00 97.38 92 SER A O 1
ATOM 746 N N . MET A 1 93 ? 10.062 -5.126 -0.559 1.00 98.06 93 MET A N 1
ATOM 747 C CA . MET A 1 93 ? 10.068 -6.116 0.519 1.00 98.06 93 MET A CA 1
ATOM 748 C C . MET A 1 93 ? 10.230 -5.488 1.905 1.00 98.06 93 MET A C 1
ATOM 750 O O . MET A 1 93 ? 9.695 -6.032 2.868 1.00 98.06 93 MET A O 1
ATOM 754 N N . HIS A 1 94 ? 10.963 -4.377 2.019 1.00 98.06 94 HIS A N 1
ATOM 755 C CA . HIS A 1 94 ? 11.122 -3.631 3.269 1.00 98.06 94 HIS A CA 1
ATOM 756 C C . HIS A 1 94 ? 9.789 -3.045 3.739 1.00 98.06 94 HIS A C 1
ATOM 758 O O . HIS A 1 94 ? 9.295 -3.416 4.803 1.00 98.06 94 HIS A O 1
ATOM 764 N N . ASN A 1 95 ? 9.167 -2.209 2.908 1.00 98.19 95 ASN A N 1
ATOM 765 C CA . ASN A 1 95 ? 7.903 -1.546 3.231 1.00 98.19 95 ASN A CA 1
ATOM 766 C C . ASN A 1 95 ? 6.770 -2.554 3.443 1.00 98.19 95 ASN A C 1
ATOM 768 O O . ASN A 1 95 ? 6.004 -2.457 4.401 1.00 98.19 95 ASN A O 1
ATOM 772 N N . LEU A 1 96 ? 6.703 -3.590 2.607 1.00 97.06 96 LEU A N 1
ATOM 773 C CA . LEU A 1 96 ? 5.673 -4.610 2.743 1.00 97.06 96 LEU A CA 1
ATOM 774 C C . LEU A 1 96 ? 5.855 -5.477 3.994 1.00 97.06 96 LEU A C 1
ATOM 776 O O . LEU A 1 96 ? 4.865 -5.852 4.616 1.00 97.06 96 LEU A O 1
ATOM 780 N N . LYS A 1 97 ? 7.097 -5.753 4.419 1.00 97.50 97 LYS A N 1
ATOM 781 C CA . LYS A 1 97 ? 7.355 -6.423 5.703 1.00 97.50 97 LYS A CA 1
ATOM 782 C C . LYS A 1 97 ? 6.838 -5.588 6.875 1.00 97.50 97 LYS A C 1
ATOM 784 O O . LYS A 1 97 ? 6.300 -6.160 7.820 1.00 97.50 97 LYS A O 1
ATOM 789 N N . ILE A 1 98 ? 6.984 -4.263 6.816 1.00 97.69 98 ILE A N 1
ATOM 790 C CA . ILE A 1 98 ? 6.440 -3.353 7.831 1.00 97.69 98 ILE A CA 1
ATOM 791 C C . ILE A 1 98 ? 4.910 -3.419 7.838 1.00 97.69 98 ILE A C 1
ATOM 793 O O . ILE A 1 98 ? 4.325 -3.648 8.893 1.00 97.69 98 ILE A O 1
ATOM 797 N N . LEU A 1 99 ? 4.266 -3.273 6.675 1.00 97.50 99 LEU A N 1
ATOM 798 C CA . LEU A 1 99 ? 2.802 -3.287 6.546 1.00 97.50 99 LEU A CA 1
ATOM 799 C C . LEU A 1 99 ? 2.198 -4.622 7.011 1.00 97.50 99 LEU A C 1
ATOM 801 O O . LEU A 1 99 ? 1.310 -4.643 7.864 1.00 97.50 99 LEU A O 1
ATOM 805 N N . ALA A 1 100 ? 2.728 -5.746 6.521 1.00 96.56 100 ALA A N 1
ATOM 806 C CA . ALA A 1 100 ? 2.287 -7.078 6.927 1.00 96.56 100 ALA A CA 1
ATOM 807 C C . ALA A 1 100 ? 2.562 -7.342 8.415 1.00 96.56 100 ALA A C 1
ATOM 809 O O . ALA A 1 100 ? 1.703 -7.872 9.117 1.00 96.56 100 ALA A O 1
ATOM 810 N N . GLY A 1 101 ? 3.731 -6.931 8.915 1.00 95.94 101 GLY A N 1
ATOM 811 C CA . GLY A 1 101 ? 4.085 -7.053 10.326 1.00 95.94 101 GLY A CA 1
ATOM 812 C C . GLY A 1 101 ? 3.161 -6.243 11.233 1.00 95.94 101 GLY A C 1
ATOM 813 O O . GLY A 1 101 ? 2.743 -6.745 12.275 1.00 95.94 101 GLY A O 1
ATOM 814 N N . PHE A 1 102 ? 2.792 -5.025 10.826 1.00 95.31 102 PHE A N 1
ATOM 815 C CA . PHE A 1 102 ? 1.824 -4.206 11.549 1.00 95.31 102 PHE A CA 1
ATOM 816 C C . PHE A 1 102 ? 0.453 -4.890 11.604 1.00 95.31 102 PHE A C 1
ATOM 818 O O . PHE A 1 102 ? -0.097 -5.073 12.692 1.00 95.31 102 PHE A O 1
ATOM 825 N N . SER A 1 103 ? -0.045 -5.338 10.448 1.00 94.69 103 SER A N 1
ATOM 826 C CA . SER A 1 103 ? -1.324 -6.042 10.323 1.00 94.69 103 SER A CA 1
ATOM 827 C C . SER A 1 103 ? -1.393 -7.264 11.245 1.00 94.69 103 SER A C 1
ATOM 829 O O . SER A 1 103 ? -2.295 -7.380 12.070 1.00 94.69 103 SER A O 1
ATOM 831 N N . GLN A 1 104 ? -0.383 -8.135 11.182 1.00 93.19 104 GLN A N 1
ATOM 832 C CA . GLN A 1 104 ? -0.341 -9.376 11.959 1.00 93.19 104 GLN A CA 1
ATOM 833 C C . GLN A 1 104 ? -0.158 -9.143 13.459 1.00 93.19 104 GLN A C 1
ATOM 835 O O . GLN A 1 104 ? -0.751 -9.850 14.271 1.00 93.19 104 GLN A O 1
ATOM 840 N N . LYS A 1 105 ? 0.689 -8.182 13.844 1.00 93.00 105 LYS A N 1
ATOM 841 C CA . LYS A 1 105 ? 1.048 -7.970 15.251 1.00 93.00 105 LYS A CA 1
ATOM 842 C C . LYS A 1 105 ? -0.007 -7.177 16.014 1.00 93.00 105 LYS A C 1
ATOM 844 O O . LYS A 1 105 ? -0.232 -7.460 17.187 1.00 93.00 105 LYS A O 1
ATOM 849 N N . TYR A 1 106 ? -0.607 -6.174 15.379 1.00 92.19 106 TYR A N 1
ATOM 850 C CA . TYR A 1 106 ? -1.437 -5.188 16.072 1.00 92.19 106 TYR A CA 1
ATOM 851 C C . TYR A 1 106 ? -2.911 -5.222 15.676 1.00 92.19 106 TYR A C 1
ATOM 853 O O . TYR A 1 106 ? -3.734 -4.731 16.444 1.00 92.19 106 TYR A O 1
ATOM 861 N N . CYS A 1 107 ? -3.232 -5.813 14.522 1.00 92.81 107 CYS A N 1
ATOM 862 C CA . CYS A 1 107 ? -4.579 -5.828 13.951 1.00 92.81 107 CYS A CA 1
ATOM 863 C C . CYS A 1 107 ? -5.083 -7.258 13.685 1.00 92.81 107 CYS A C 1
ATOM 865 O O . CYS A 1 107 ? -5.939 -7.468 12.830 1.00 92.81 107 CYS A O 1
ATOM 867 N N . SER A 1 108 ? -4.561 -8.262 14.399 1.00 90.56 108 SER A N 1
ATOM 868 C CA . SER A 1 108 ? -5.004 -9.662 14.282 1.00 90.56 108 SER A CA 1
ATOM 869 C C . SER A 1 108 ? -6.430 -9.893 14.782 1.00 90.56 108 SER A C 1
ATOM 871 O O . SER A 1 108 ? -7.080 -10.853 14.375 1.00 90.56 108 SER A O 1
ATOM 873 N N . ILE A 1 109 ? -6.920 -9.001 15.640 1.00 92.31 109 ILE A N 1
ATOM 874 C CA . ILE A 1 109 ? -8.291 -8.952 16.140 1.00 92.31 109 ILE A CA 1
ATOM 875 C C . ILE A 1 109 ? -8.868 -7.599 15.734 1.00 92.31 109 ILE A C 1
ATOM 877 O O . ILE A 1 109 ? -8.144 -6.605 15.697 1.00 92.31 109 ILE A O 1
ATOM 881 N N . PHE A 1 110 ? -10.162 -7.572 15.423 1.00 94.12 110 PHE A N 1
ATOM 882 C CA . PHE A 1 110 ? -10.852 -6.343 15.068 1.00 94.12 110 PHE A CA 1
ATOM 883 C C . PHE A 1 110 ? -10.789 -5.321 16.209 1.00 94.12 110 PHE A C 1
ATOM 885 O O . PHE A 1 110 ? -11.227 -5.589 17.329 1.00 94.12 110 PHE A O 1
ATOM 892 N N . ASP A 1 111 ? -10.303 -4.128 15.882 1.00 92.94 111 ASP A N 1
ATOM 893 C CA . ASP A 1 111 ? -10.393 -2.935 16.713 1.00 92.94 111 ASP A CA 1
ATOM 894 C C . ASP A 1 111 ? -10.565 -1.692 15.836 1.00 92.94 111 ASP A C 1
ATOM 896 O O . ASP A 1 111 ? -10.047 -1.648 14.722 1.00 92.94 111 ASP A O 1
ATOM 900 N N . ILE A 1 112 ? -11.299 -0.687 16.321 1.00 94.56 112 ILE A N 1
ATOM 901 C CA . ILE A 1 112 ? -11.652 0.507 15.533 1.00 94.56 112 ILE A CA 1
ATOM 902 C C . ILE A 1 112 ? -10.391 1.240 15.060 1.00 94.56 112 ILE A C 1
ATOM 904 O O . ILE A 1 112 ? -10.239 1.497 13.868 1.00 94.56 112 ILE A O 1
ATOM 908 N N . GLU A 1 113 ? -9.462 1.512 15.978 1.00 94.44 113 GLU A N 1
ATOM 909 C CA . GLU A 1 113 ? -8.234 2.261 15.697 1.00 94.44 113 GLU A CA 1
ATOM 910 C C . GLU A 1 113 ? -7.359 1.546 14.661 1.00 94.44 113 GLU A C 1
ATOM 912 O O . GLU A 1 113 ? -6.985 2.126 13.642 1.00 94.44 113 GLU A O 1
ATOM 917 N N . GLY A 1 114 ? -7.094 0.255 14.872 1.00 94.81 114 GLY A N 1
ATOM 918 C CA . GLY A 1 114 ? -6.363 -0.591 13.933 1.00 94.81 114 GLY A CA 1
ATOM 919 C C . GLY A 1 114 ? -7.051 -0.695 12.572 1.00 94.81 114 GLY A C 1
ATOM 920 O O . GLY A 1 114 ? -6.379 -0.644 11.544 1.00 94.81 114 GLY A O 1
ATOM 921 N N . SER A 1 115 ? -8.384 -0.766 12.542 1.00 95.19 115 SER A N 1
ATOM 922 C CA . SER A 1 115 ? -9.165 -0.835 11.297 1.00 95.19 115 SER A CA 1
ATOM 923 C C . SER A 1 115 ? -9.078 0.457 10.488 1.00 95.19 115 SER A C 1
ATOM 925 O O . SER A 1 115 ? -8.898 0.395 9.274 1.00 95.19 115 SER A O 1
ATOM 927 N N . ILE A 1 116 ? -9.133 1.620 11.146 1.00 95.44 116 ILE A N 1
ATOM 928 C CA . ILE A 1 116 ? -8.932 2.922 10.496 1.00 95.44 116 ILE A CA 1
ATOM 929 C C . ILE A 1 116 ? -7.519 2.999 9.908 1.00 95.44 116 ILE A C 1
ATOM 931 O O . ILE A 1 116 ? -7.353 3.321 8.731 1.00 95.44 116 ILE A O 1
ATOM 935 N N . VAL A 1 117 ? -6.494 2.638 10.690 1.00 95.62 117 VAL A N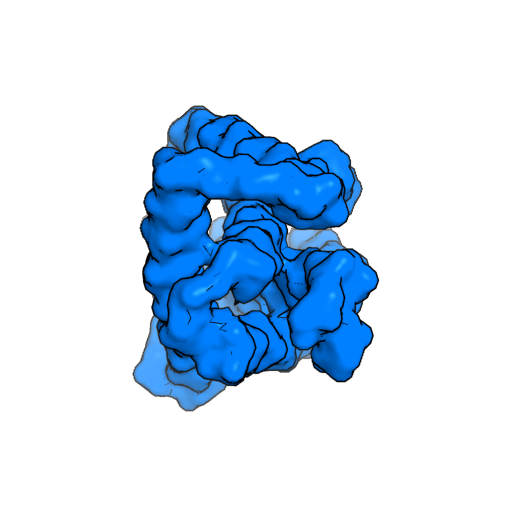 1
ATOM 936 C CA . VAL A 1 117 ? -5.094 2.641 10.230 1.00 95.62 117 VAL A CA 1
ATOM 937 C C . VAL A 1 117 ? -4.900 1.695 9.036 1.00 95.62 117 VAL A C 1
ATOM 939 O O . VAL A 1 117 ? -4.316 2.083 8.020 1.00 95.62 117 VAL A O 1
ATOM 942 N N . LEU A 1 118 ? -5.409 0.461 9.112 1.00 95.19 118 LEU A N 1
ATOM 943 C CA . LEU A 1 118 ? -5.336 -0.505 8.013 1.00 95.19 118 LEU A CA 1
ATOM 944 C C . LEU A 1 118 ? -6.068 -0.010 6.765 1.00 95.19 118 LEU A C 1
ATOM 946 O O . LEU A 1 118 ? -5.521 -0.100 5.668 1.00 95.19 118 LEU A O 1
ATOM 950 N N . GLY A 1 119 ? -7.263 0.555 6.930 1.00 94.88 119 GLY A N 1
ATOM 951 C CA . GLY A 1 119 ? -8.018 1.160 5.841 1.00 94.88 119 GLY A CA 1
ATOM 952 C C . GLY A 1 119 ? -7.201 2.230 5.122 1.00 94.88 119 GLY A C 1
ATOM 953 O O . GLY A 1 119 ? -6.951 2.114 3.925 1.00 94.88 119 GLY A O 1
ATOM 954 N N . LYS A 1 120 ? -6.700 3.235 5.850 1.00 94.81 120 LYS A N 1
ATOM 955 C CA . LYS A 1 120 ? -5.997 4.380 5.249 1.00 94.81 120 LYS A CA 1
ATOM 956 C C . LYS A 1 120 ? -4.716 3.959 4.535 1.00 94.81 120 LYS A C 1
ATOM 958 O O . LYS A 1 120 ? -4.415 4.455 3.452 1.00 94.81 120 LYS A O 1
ATOM 963 N N . THR A 1 121 ? -3.977 3.013 5.112 1.00 95.25 121 THR A N 1
ATOM 964 C CA . THR A 1 121 ? -2.755 2.475 4.493 1.00 95.25 121 THR A CA 1
ATOM 965 C C . THR A 1 121 ? -3.053 1.691 3.220 1.00 95.25 121 THR A C 1
ATOM 967 O O . THR A 1 121 ? -2.334 1.835 2.230 1.00 95.25 121 THR A O 1
ATOM 970 N N . PHE A 1 122 ? -4.133 0.907 3.207 1.00 94.94 122 PHE A N 1
ATOM 971 C CA . PHE A 1 122 ? -4.595 0.205 2.014 1.00 94.94 122 PHE A CA 1
ATOM 972 C C . PHE A 1 122 ? -5.041 1.175 0.920 1.00 94.94 122 PHE A C 1
ATOM 974 O O . PHE A 1 122 ? -4.581 1.047 -0.214 1.00 94.94 122 PHE A O 1
ATOM 981 N N . PHE A 1 123 ? -5.851 2.182 1.260 1.00 92.12 123 PHE A N 1
ATOM 982 C CA . PHE A 1 123 ? -6.274 3.215 0.313 1.00 92.12 123 PHE A CA 1
ATOM 983 C C . PHE A 1 123 ? -5.080 3.957 -0.286 1.00 92.12 123 PHE A C 1
ATOM 985 O O . PHE A 1 123 ? -5.027 4.128 -1.500 1.00 92.12 123 PHE A O 1
ATOM 992 N N . ALA A 1 124 ? -4.081 4.330 0.520 1.00 92.38 124 ALA A N 1
ATOM 993 C CA . ALA A 1 124 ? -2.868 4.969 0.014 1.00 92.38 124 ALA A CA 1
ATOM 994 C C . ALA A 1 124 ? -2.113 4.078 -0.991 1.00 92.38 124 ALA A C 1
ATOM 996 O O . ALA A 1 124 ? -1.720 4.558 -2.053 1.00 92.38 124 ALA A O 1
ATOM 997 N N . HIS A 1 125 ? -1.945 2.783 -0.698 1.00 93.88 125 HIS A N 1
ATOM 998 C CA . HIS A 1 125 ? -1.331 1.836 -1.637 1.00 93.88 125 HIS A CA 1
ATOM 999 C C . HIS A 1 125 ? -2.139 1.708 -2.928 1.00 93.88 125 HIS A C 1
ATOM 1001 O O . HIS A 1 125 ? -1.584 1.874 -4.015 1.00 93.88 125 HIS A O 1
ATOM 1007 N N . TRP A 1 126 ? -3.436 1.422 -2.807 1.00 90.88 126 TRP A N 1
ATOM 1008 C CA . TRP A 1 126 ? -4.299 1.143 -3.948 1.00 90.88 126 TRP A CA 1
ATOM 1009 C C . TRP A 1 126 ? -4.431 2.365 -4.854 1.00 90.88 126 TRP A C 1
ATOM 1011 O O . TRP A 1 126 ? -4.261 2.254 -6.065 1.00 90.88 126 TRP A O 1
ATOM 1021 N N . LEU A 1 127 ? -4.632 3.547 -4.268 1.00 88.62 127 LEU A N 1
ATOM 1022 C CA . LEU A 1 127 ? -4.737 4.806 -4.998 1.00 88.62 127 LEU A CA 1
ATOM 1023 C C . LEU A 1 127 ? -3.468 5.102 -5.798 1.00 88.62 127 LEU A C 1
ATOM 1025 O O . LEU A 1 127 ? -3.541 5.468 -6.966 1.00 88.62 127 LEU A O 1
ATOM 1029 N N . ILE A 1 128 ? -2.295 4.918 -5.191 1.00 89.00 128 ILE A N 1
ATOM 1030 C CA . ILE A 1 128 ? -1.014 5.116 -5.875 1.00 89.00 128 ILE A CA 1
ATOM 1031 C C . ILE A 1 128 ? -0.826 4.104 -7.000 1.00 89.00 128 ILE A C 1
ATOM 1033 O O . ILE A 1 128 ? -0.426 4.483 -8.101 1.00 89.00 128 ILE A O 1
ATOM 1037 N N . TYR A 1 129 ? -1.131 2.835 -6.733 1.00 88.12 129 TYR A N 1
ATOM 1038 C CA . TYR A 1 129 ? -1.046 1.780 -7.732 1.00 88.12 129 TYR A CA 1
ATOM 1039 C C . TYR A 1 129 ? -1.948 2.092 -8.932 1.00 88.12 129 TYR A C 1
ATOM 1041 O O . TYR A 1 129 ? -1.482 2.055 -10.067 1.00 88.12 129 TYR A O 1
ATOM 1049 N N . LYS A 1 130 ? -3.198 2.501 -8.685 1.00 84.81 130 LYS A N 1
ATOM 1050 C CA . LYS A 1 130 ? -4.156 2.865 -9.733 1.00 84.81 130 LYS A CA 1
ATOM 1051 C C . LYS A 1 130 ? -3.824 4.144 -10.476 1.00 84.81 130 LYS A C 1
ATOM 1053 O O . LYS A 1 130 ? -4.073 4.204 -11.669 1.00 84.81 130 LYS A O 1
ATOM 1058 N N . ILE A 1 131 ? -3.242 5.151 -9.827 1.00 83.62 131 ILE A N 1
ATOM 1059 C CA . ILE A 1 131 ? -2.766 6.343 -10.542 1.00 83.62 131 ILE A CA 1
ATOM 1060 C C . ILE A 1 131 ? -1.673 5.942 -11.538 1.00 83.62 131 ILE A C 1
ATOM 1062 O O . ILE A 1 131 ? -1.757 6.311 -12.703 1.00 83.62 131 ILE A O 1
ATOM 1066 N N . ILE A 1 132 ? -0.692 5.133 -11.122 1.00 82.94 132 ILE A N 1
ATOM 1067 C CA . ILE A 1 132 ? 0.327 4.606 -12.046 1.00 82.94 132 ILE A CA 1
ATOM 1068 C C . ILE A 1 132 ? -0.339 3.774 -13.154 1.00 82.94 132 ILE A C 1
ATOM 1070 O O . ILE A 1 132 ? 0.032 3.899 -14.322 1.00 82.94 132 ILE A O 1
ATOM 1074 N N . GLU A 1 133 ? -1.344 2.969 -12.791 1.00 81.19 133 GLU A N 1
ATOM 1075 C CA . GLU A 1 133 ? -2.072 2.112 -13.726 1.00 81.19 133 GLU A CA 1
ATOM 1076 C C . GLU A 1 133 ? -2.980 2.873 -14.713 1.00 81.19 133 GLU A C 1
ATOM 1078 O O . GLU A 1 133 ? -3.251 2.402 -15.810 1.00 81.19 133 GLU A O 1
ATOM 1083 N N . LEU A 1 134 ? -3.468 4.055 -14.372 1.00 78.19 134 LEU A N 1
ATOM 1084 C CA . LEU A 1 134 ? -4.255 4.867 -15.300 1.00 78.19 134 LEU A CA 1
ATOM 1085 C C . LEU A 1 134 ? -3.347 5.568 -16.301 1.00 78.19 134 LEU A C 1
ATOM 1087 O O . LEU A 1 134 ? -3.607 5.572 -17.503 1.00 78.19 134 LEU A O 1
ATOM 1091 N N . GLU A 1 135 ? -2.245 6.124 -15.811 1.00 75.88 135 GLU A N 1
ATOM 1092 C CA . GLU A 1 135 ? -1.338 6.924 -16.625 1.00 75.88 135 GLU A CA 1
ATOM 1093 C C . GLU A 1 135 ? -0.689 6.089 -17.741 1.00 75.88 135 GLU A C 1
ATOM 1095 O O . GLU A 1 135 ? -0.651 6.524 -18.886 1.00 75.88 135 GLU A O 1
ATOM 1100 N N . TRP A 1 136 ? -0.255 4.849 -17.482 1.00 77.31 136 TRP A N 1
ATOM 1101 C CA . TRP A 1 136 ? 0.268 3.981 -18.556 1.00 77.31 136 TRP A CA 1
ATOM 1102 C C . TRP A 1 136 ? -0.825 3.391 -19.481 1.00 77.31 136 TRP A C 1
ATOM 1104 O O . TRP A 1 136 ? -0.539 3.137 -20.648 1.00 77.31 136 TRP A O 1
ATOM 1114 N N . GLN A 1 137 ? -2.077 3.212 -19.033 1.00 73.81 137 GLN A N 1
ATOM 1115 C CA . GLN A 1 137 ? -3.173 2.734 -19.887 1.00 73.81 137 GLN A CA 1
ATOM 1116 C C . GLN A 1 137 ? -3.531 3.788 -20.932 1.00 73.81 137 GLN A C 1
ATOM 1118 O O . GLN A 1 137 ? -3.800 3.439 -22.079 1.00 73.81 137 GLN A O 1
ATOM 1123 N N . GLN A 1 138 ? -3.449 5.069 -20.558 1.00 72.69 138 GLN A N 1
ATOM 1124 C CA . GLN A 1 138 ? -3.528 6.175 -21.509 1.00 72.69 138 GLN A CA 1
ATOM 1125 C C . GLN A 1 138 ? -2.388 6.139 -22.529 1.00 72.69 138 GLN A C 1
ATOM 1127 O O . GLN A 1 138 ? -2.617 6.384 -23.708 1.00 72.69 138 GLN A O 1
ATOM 1132 N N . VAL A 1 139 ? -1.164 5.806 -22.102 1.00 68.88 139 VAL A N 1
ATOM 1133 C CA . VAL A 1 139 ? -0.020 5.645 -23.022 1.00 68.88 139 VAL A CA 1
ATOM 1134 C C . VAL A 1 139 ? -0.233 4.488 -24.001 1.00 68.88 139 VAL A C 1
ATOM 1136 O O . VAL A 1 139 ? 0.233 4.557 -25.135 1.00 68.88 139 VAL A O 1
ATOM 1139 N N . LEU A 1 140 ? -0.934 3.438 -23.574 1.00 66.31 140 LEU A N 1
ATOM 1140 C CA . LEU A 1 140 ? -1.222 2.245 -24.371 1.00 66.31 140 LEU A CA 1
ATOM 1141 C C . LEU A 1 140 ? -2.542 2.316 -25.162 1.00 66.31 140 LEU A C 1
ATOM 1143 O O . LEU A 1 140 ? -2.896 1.314 -25.783 1.00 66.31 140 LEU A O 1
ATOM 1147 N N . ASP A 1 141 ? -3.249 3.453 -25.133 1.00 69.62 141 ASP A N 1
ATOM 1148 C CA . ASP A 1 141 ? -4.541 3.682 -25.805 1.00 69.62 141 ASP A CA 1
ATOM 1149 C C . ASP A 1 141 ? -5.562 2.553 -25.559 1.00 69.62 141 ASP A C 1
ATOM 1151 O O . ASP A 1 141 ? -6.142 1.969 -26.475 1.00 69.62 141 ASP A O 1
ATOM 1155 N N . ARG A 1 142 ? -5.718 2.154 -24.289 1.00 66.25 142 ARG A N 1
ATOM 1156 C CA . ARG A 1 142 ? -6.628 1.064 -23.901 1.00 66.25 142 ARG A CA 1
ATOM 1157 C C . ARG A 1 142 ? -8.046 1.583 -23.654 1.00 66.25 142 ARG A C 1
ATOM 1159 O O . ARG A 1 142 ? -8.238 2.571 -22.955 1.00 66.25 142 ARG A O 1
ATOM 1166 N N . GLU A 1 143 ? -9.052 0.856 -24.141 1.00 60.56 143 GLU A N 1
ATOM 1167 C CA . GLU A 1 143 ? -10.475 1.193 -23.947 1.00 60.56 143 GLU A CA 1
ATOM 1168 C C . GLU A 1 143 ? -10.917 1.124 -22.467 1.00 60.56 143 GLU A C 1
ATOM 1170 O O . GLU A 1 143 ? -11.813 1.852 -22.044 1.00 60.56 143 GLU A O 1
ATOM 1175 N N . GLU A 1 144 ? -10.221 0.329 -21.645 1.00 60.84 144 GLU A N 1
ATOM 1176 C CA . GLU A 1 144 ? -10.475 0.123 -20.203 1.00 60.84 144 GLU A CA 1
ATOM 1177 C C . GLU A 1 144 ? -10.225 1.374 -19.329 1.00 60.84 144 GLU A C 1
ATOM 1179 O O . GLU A 1 144 ? -10.466 1.365 -18.118 1.00 60.84 144 GLU A O 1
ATOM 1184 N N . VAL A 1 145 ? -9.744 2.475 -19.917 1.00 62.72 145 VAL A N 1
ATOM 1185 C CA . VAL A 1 145 ? -9.441 3.724 -19.202 1.00 62.72 145 VAL A CA 1
ATOM 1186 C C . VAL A 1 145 ? -10.688 4.306 -18.523 1.00 62.72 145 VAL A C 1
ATOM 1188 O O . VAL A 1 145 ? -10.589 4.789 -17.395 1.00 62.72 145 VAL A O 1
ATOM 1191 N N . GLN A 1 146 ? -11.871 4.236 -19.151 1.00 59.97 146 GLN A N 1
ATOM 1192 C CA . GLN A 1 146 ? -13.108 4.778 -18.562 1.00 59.97 146 GLN A CA 1
ATOM 1193 C C . GLN A 1 146 ? -13.561 4.012 -17.308 1.00 59.97 146 GLN A C 1
ATOM 1195 O O . GLN A 1 146 ? -13.942 4.635 -16.317 1.00 59.97 146 GLN A O 1
ATOM 1200 N N . GLU A 1 147 ? -13.476 2.680 -17.312 1.00 65.00 147 GLU A N 1
ATOM 1201 C CA . GLU A 1 147 ? -13.848 1.851 -16.156 1.00 65.00 147 GLU A CA 1
ATOM 1202 C C . GLU A 1 147 ? -12.909 2.091 -14.968 1.00 65.00 147 GLU A C 1
ATOM 1204 O O . GLU A 1 147 ? -13.358 2.235 -13.830 1.00 65.00 147 GLU A O 1
ATOM 1209 N N . ASN A 1 148 ? -11.604 2.226 -15.224 1.00 68.00 148 ASN A N 1
ATOM 1210 C CA . ASN A 1 148 ? -10.635 2.517 -14.169 1.00 68.00 148 ASN A CA 1
ATOM 1211 C C . ASN A 1 148 ? -10.806 3.923 -13.565 1.00 68.00 148 ASN A C 1
ATOM 1213 O O . ASN A 1 148 ? -10.496 4.108 -12.387 1.00 68.00 148 ASN A O 1
ATOM 1217 N N . TYR A 1 149 ? -11.346 4.894 -14.311 1.00 68.06 149 TYR A N 1
ATOM 1218 C CA . TYR A 1 149 ? -11.722 6.201 -13.758 1.00 68.06 149 TYR A CA 1
ATOM 1219 C C . TYR A 1 149 ? -12.915 6.122 -12.805 1.00 68.06 149 TYR A C 1
ATOM 1221 O O . TYR A 1 149 ? -12.848 6.689 -11.717 1.00 68.06 149 TYR A O 1
ATOM 1229 N N . LEU A 1 150 ? -13.968 5.382 -13.166 1.00 69.56 150 LEU A N 1
ATOM 1230 C CA . LEU A 1 150 ? -15.123 5.180 -12.282 1.00 69.56 150 LEU A CA 1
ATOM 1231 C C . LEU A 1 150 ? -14.720 4.466 -10.985 1.00 69.56 150 LEU A C 1
ATOM 1233 O O . LEU A 1 150 ? -15.153 4.850 -9.899 1.00 69.56 150 LEU A O 1
ATOM 1237 N N . LEU A 1 151 ? -13.841 3.463 -11.084 1.00 75.12 151 LEU A N 1
ATOM 1238 C CA . LEU A 1 151 ? -13.270 2.796 -9.913 1.00 75.12 151 LEU A CA 1
ATOM 1239 C C . LEU A 1 151 ? -12.440 3.758 -9.055 1.00 75.12 151 LEU A C 1
ATOM 1241 O O . LEU A 1 151 ? -12.511 3.704 -7.831 1.00 75.12 151 LEU A O 1
ATOM 1245 N N . LEU A 1 152 ? -11.656 4.644 -9.674 1.00 78.06 152 LEU A N 1
ATOM 1246 C CA . LEU A 1 152 ? -10.870 5.639 -8.951 1.00 78.06 152 LEU A CA 1
ATOM 1247 C C . LEU A 1 152 ? -11.764 6.607 -8.163 1.00 78.06 152 LEU A C 1
ATOM 1249 O O . LEU A 1 152 ? -11.451 6.901 -7.010 1.00 78.06 152 LEU A O 1
ATOM 1253 N N . ASP A 1 153 ? -12.860 7.080 -8.758 1.00 74.25 153 ASP A N 1
ATOM 1254 C CA . ASP A 1 153 ? -13.793 7.997 -8.097 1.00 74.25 153 ASP A CA 1
ATOM 1255 C C . ASP A 1 153 ? -14.466 7.340 -6.884 1.00 74.25 153 ASP A C 1
ATOM 1257 O O . ASP A 1 153 ? -14.449 7.924 -5.798 1.00 74.25 153 ASP A O 1
ATOM 1261 N N . ALA A 1 154 ? -14.929 6.091 -7.017 1.00 79.81 154 ALA A N 1
ATOM 1262 C CA . ALA A 1 154 ? -15.485 5.326 -5.897 1.00 79.81 154 ALA A CA 1
ATOM 1263 C C . ALA A 1 154 ? -14.472 5.167 -4.747 1.00 79.81 154 ALA A C 1
ATOM 1265 O O . ALA A 1 154 ? -14.788 5.408 -3.585 1.00 79.81 154 ALA A O 1
ATOM 1266 N N . PHE A 1 155 ? -13.212 4.851 -5.058 1.00 79.75 155 PHE A N 1
ATOM 1267 C CA . PHE A 1 155 ? -12.158 4.742 -4.043 1.00 79.75 155 PHE A CA 1
ATOM 1268 C C . PHE A 1 155 ? -11.800 6.081 -3.385 1.00 79.75 155 PHE A C 1
ATOM 1270 O O . PHE A 1 155 ? -11.385 6.117 -2.224 1.00 79.75 155 PHE A O 1
ATOM 1277 N N . ILE A 1 156 ? -11.922 7.193 -4.114 1.00 81.12 156 ILE A N 1
ATOM 1278 C CA . ILE A 1 156 ? -11.733 8.531 -3.545 1.00 81.12 156 ILE A CA 1
ATOM 1279 C C . ILE A 1 156 ? -12.857 8.849 -2.557 1.00 81.12 156 ILE A C 1
ATOM 1281 O O . ILE A 1 156 ? -12.577 9.469 -1.531 1.00 81.12 156 ILE A O 1
ATOM 1285 N N . GLU A 1 157 ? -14.093 8.454 -2.854 1.00 83.44 157 GLU A N 1
ATOM 1286 C CA . GLU A 1 157 ? -15.227 8.593 -1.936 1.00 83.44 157 GLU A CA 1
ATOM 1287 C C . GLU A 1 157 ? -15.028 7.737 -0.682 1.00 83.44 157 GLU A C 1
ATOM 1289 O O . GLU A 1 157 ? -14.994 8.293 0.413 1.00 83.44 157 GLU A O 1
ATOM 1294 N N . GLU A 1 158 ? -14.714 6.446 -0.824 1.00 83.56 158 GLU A N 1
ATOM 1295 C CA . GLU A 1 158 ? -14.439 5.568 0.326 1.00 83.56 158 GLU A CA 1
ATOM 1296 C C . GLU A 1 158 ? -13.277 6.081 1.204 1.00 83.56 158 GLU A C 1
ATOM 1298 O O . GLU A 1 158 ? -13.290 5.960 2.434 1.00 83.56 158 GLU A O 1
ATOM 1303 N N . SER A 1 159 ? -12.256 6.692 0.589 1.00 85.50 159 SER A N 1
ATOM 1304 C CA . SER A 1 159 ? -11.153 7.316 1.325 1.00 85.50 159 SER A CA 1
ATOM 1305 C C . SER A 1 159 ? -11.596 8.533 2.142 1.00 85.50 159 SER A C 1
ATOM 1307 O O . SER A 1 159 ? -10.958 8.804 3.161 1.00 85.50 159 SER A O 1
ATOM 1309 N N . LYS A 1 160 ? -12.610 9.288 1.699 1.00 87.94 160 LYS A N 1
ATOM 1310 C CA . LYS A 1 160 ? -13.159 10.423 2.460 1.00 87.94 160 LYS A CA 1
ATOM 1311 C C . LYS A 1 160 ? -13.995 9.925 3.626 1.00 87.94 160 LYS A C 1
ATOM 1313 O O . LYS A 1 160 ? -13.783 10.397 4.735 1.00 87.94 160 LYS A O 1
ATOM 1318 N N . ASP A 1 161 ? -14.832 8.914 3.407 1.00 88.94 161 ASP A N 1
ATOM 1319 C CA . ASP A 1 161 ? -15.621 8.299 4.479 1.00 88.94 161 ASP A CA 1
ATOM 1320 C C . ASP A 1 161 ? -14.704 7.815 5.610 1.00 88.94 161 ASP A C 1
ATOM 1322 O O . ASP A 1 161 ? -14.974 8.011 6.794 1.00 88.94 161 ASP A O 1
ATOM 1326 N N . LEU A 1 162 ? -13.546 7.247 5.261 1.00 91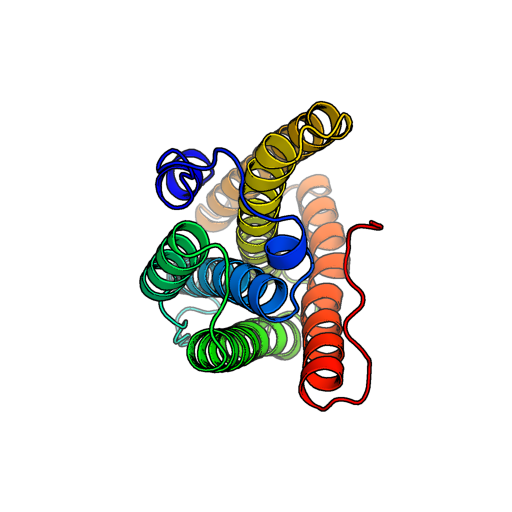.81 162 LEU A N 1
ATOM 1327 C CA . LEU A 1 162 ? -12.563 6.828 6.254 1.00 91.81 162 LEU A CA 1
ATOM 1328 C C . LEU A 1 162 ? -11.840 7.998 6.951 1.00 91.81 162 LEU A C 1
ATOM 1330 O O . LEU A 1 162 ? -11.455 7.863 8.113 1.00 91.81 162 LEU A O 1
ATOM 1334 N N . GLU A 1 163 ? -11.631 9.127 6.265 1.00 91.94 163 GLU A N 1
ATOM 1335 C CA . GLU A 1 163 ? -11.149 10.372 6.886 1.00 91.94 163 GLU A CA 1
ATOM 1336 C C . GLU A 1 163 ? -12.180 10.896 7.905 1.00 91.94 163 GLU A C 1
ATOM 1338 O O . GLU A 1 163 ? -11.810 11.194 9.039 1.00 91.94 163 GLU A O 1
ATOM 1343 N N . GLU A 1 164 ? -13.471 10.897 7.569 1.00 93.25 164 GLU A N 1
ATOM 1344 C CA . GLU A 1 164 ? -14.547 11.316 8.478 1.00 93.25 164 GLU A CA 1
ATOM 1345 C C . GLU A 1 164 ? -14.674 10.396 9.704 1.00 93.25 164 GLU A C 1
ATOM 1347 O O . GLU A 1 164 ? -14.862 10.865 10.829 1.00 93.25 164 GLU A O 1
ATOM 1352 N N . LEU A 1 165 ? -14.523 9.081 9.518 1.00 94.38 165 LEU A N 1
ATOM 1353 C CA . LEU A 1 165 ? -14.513 8.114 10.622 1.00 94.38 165 LEU A CA 1
ATOM 1354 C C . LEU A 1 165 ? -13.309 8.294 11.552 1.00 94.38 165 LEU A C 1
ATOM 1356 O O . LEU A 1 165 ? -13.455 8.168 12.770 1.00 94.38 165 LEU A O 1
ATOM 1360 N N . GLU A 1 166 ? -12.129 8.597 10.998 1.00 95.00 166 GLU A N 1
ATOM 1361 C CA . GLU A 1 166 ? -10.943 8.957 11.783 1.00 95.00 166 GLU A CA 1
ATOM 1362 C C . GLU A 1 166 ? -11.224 10.200 12.636 1.00 95.00 166 GLU A C 1
ATOM 1364 O O . GLU A 1 166 ? -10.975 10.179 13.840 1.00 95.00 166 GLU A O 1
ATOM 1369 N N . GLU A 1 167 ? -11.777 11.259 12.043 1.00 94.94 167 GLU A N 1
ATOM 1370 C CA . GLU A 1 167 ? -12.090 12.507 12.748 1.00 94.94 167 GLU A CA 1
ATOM 1371 C C . GLU A 1 167 ? -13.119 12.301 13.866 1.00 94.94 167 GLU A C 1
ATOM 1373 O O . GLU A 1 167 ? -12.892 12.734 15.001 1.00 94.94 167 GLU A O 1
ATOM 1378 N N . LYS A 1 168 ? -14.210 11.575 13.588 1.00 95.50 168 LYS A N 1
ATOM 1379 C CA . LYS A 1 168 ? -15.211 11.200 14.598 1.00 95.50 168 LYS A CA 1
ATOM 1380 C C . LYS A 1 168 ? -14.568 10.446 15.757 1.00 95.50 168 LYS A C 1
ATOM 1382 O O . LYS A 1 168 ? -14.720 10.865 16.906 1.00 95.50 168 LYS A O 1
ATOM 1387 N N . TYR A 1 169 ? -13.792 9.401 15.464 1.00 94.00 169 TYR A N 1
ATOM 1388 C CA . TYR A 1 169 ? -13.117 8.603 16.487 1.00 94.00 169 TYR A CA 1
ATOM 1389 C C . TYR A 1 169 ? -12.159 9.447 17.342 1.00 94.00 169 TYR A C 1
ATOM 1391 O O . TYR A 1 169 ? -12.223 9.400 18.570 1.00 94.00 169 TYR A O 1
ATOM 1399 N N . LEU A 1 170 ? -11.314 10.270 16.712 1.00 93.44 170 LEU A N 1
ATOM 1400 C CA . LEU A 1 170 ? -10.348 11.126 17.413 1.00 93.44 170 LEU A CA 1
ATOM 1401 C C . LEU A 1 170 ? -11.019 12.221 18.254 1.00 93.44 170 LEU A C 1
ATOM 1403 O O . LEU A 1 170 ? -10.470 12.627 19.275 1.00 93.44 170 LEU A O 1
ATOM 1407 N N . SER A 1 171 ? -12.209 12.680 17.862 1.00 94.50 171 SER A N 1
ATOM 1408 C CA . SER A 1 171 ? -13.006 13.628 18.652 1.00 94.50 171 SER A CA 1
ATOM 1409 C C . SER A 1 171 ? -13.723 12.992 19.853 1.00 94.50 171 SER A C 1
ATOM 1411 O O . SER A 1 171 ? -14.376 13.697 20.621 1.00 94.50 171 SER A O 1
ATOM 1413 N N . GLY A 1 172 ? -13.610 11.670 20.029 1.00 92.44 172 GLY A N 1
ATOM 1414 C CA . GLY A 1 172 ? -14.284 10.919 21.087 1.00 92.44 172 GLY A CA 1
ATOM 1415 C C . GLY A 1 172 ? -15.768 10.660 20.817 1.00 92.44 172 GLY A C 1
ATOM 1416 O O . GLY A 1 172 ? -16.480 10.228 21.723 1.00 92.44 172 GLY A O 1
ATOM 1417 N N . GLN A 1 173 ? -16.248 10.921 19.596 1.00 94.25 173 GLN A N 1
ATOM 1418 C CA . GLN A 1 173 ? -17.612 10.583 19.201 1.00 94.25 173 GLN A CA 1
ATOM 1419 C C . GLN A 1 173 ? -17.765 9.070 19.047 1.00 94.25 173 GLN A C 1
ATOM 1421 O O . GLN A 1 173 ? -16.887 8.377 18.526 1.00 94.25 173 GLN A O 1
ATOM 1426 N N . GLU A 1 174 ? -18.909 8.552 19.490 1.00 91.69 174 GLU A N 1
ATOM 1427 C CA . GLU A 1 174 ? -19.213 7.138 19.343 1.00 91.69 174 GLU A CA 1
ATOM 1428 C C . GLU A 1 174 ? -19.600 6.818 17.895 1.00 91.69 174 GLU A C 1
ATOM 1430 O O . GLU A 1 174 ? -20.518 7.419 17.339 1.00 91.69 174 GLU A O 1
ATOM 1435 N N . LEU A 1 175 ? -18.918 5.838 17.297 1.00 94.88 175 LEU A N 1
ATOM 1436 C CA . LEU A 1 175 ? -19.288 5.323 15.981 1.00 94.88 175 LEU A CA 1
ATOM 1437 C C . LEU A 1 175 ? -20.574 4.499 16.076 1.00 94.88 175 LEU A C 1
ATOM 1439 O O . LEU A 1 175 ? -20.685 3.612 16.936 1.00 94.88 175 LEU A O 1
ATOM 1443 N N . SER A 1 176 ? -21.495 4.754 15.152 1.00 95.88 176 SER A N 1
ATOM 1444 C CA . SER A 1 176 ? -22.733 4.001 14.961 1.00 95.88 176 SER A CA 1
ATOM 1445 C C . SER A 1 176 ? -22.470 2.534 14.597 1.00 95.88 176 SER A C 1
ATOM 1447 O O . SER A 1 176 ? -21.353 2.131 14.259 1.00 95.88 176 SER A O 1
ATOM 1449 N N . LEU A 1 177 ? -23.515 1.704 14.668 1.00 95.25 177 LEU A N 1
ATOM 1450 C CA . LEU A 1 177 ? -23.407 0.286 14.324 1.00 95.25 177 LEU A CA 1
ATOM 1451 C C . LEU A 1 177 ? -2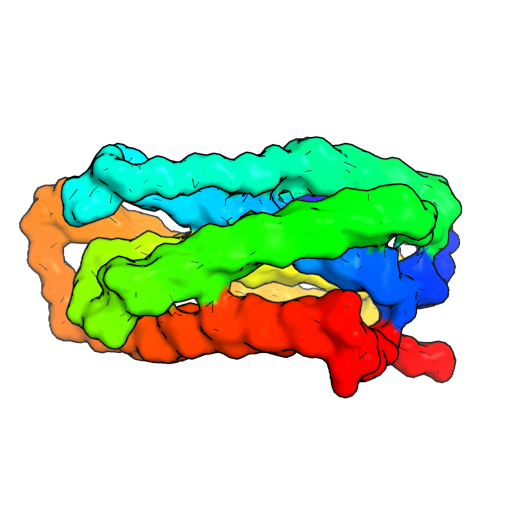2.972 0.083 12.866 1.00 95.25 177 LEU A C 1
ATOM 1453 O O . LEU A 1 177 ? -22.087 -0.734 12.617 1.00 95.25 177 LEU A O 1
ATOM 1457 N N . ASP A 1 178 ? -23.542 0.844 11.933 1.00 95.12 178 ASP A N 1
ATOM 1458 C CA . ASP A 1 178 ? -23.236 0.728 10.504 1.00 95.12 178 ASP A CA 1
ATOM 1459 C C . ASP A 1 178 ? -21.781 1.108 10.211 1.00 95.12 178 ASP A C 1
ATOM 1461 O O . ASP A 1 178 ? -21.081 0.385 9.504 1.00 95.12 178 ASP A O 1
ATOM 1465 N N . GLU A 1 179 ? -21.272 2.167 10.843 1.00 95.44 179 GLU A N 1
ATOM 1466 C CA . GLU A 1 179 ? -19.868 2.581 10.724 1.00 95.44 179 GLU A CA 1
ATOM 1467 C C . GLU A 1 179 ? -18.911 1.517 11.289 1.00 95.44 179 GLU A C 1
ATOM 1469 O O . GLU A 1 179 ? -17.864 1.225 10.706 1.00 95.44 179 GLU A O 1
ATOM 1474 N N . ARG A 1 180 ? -19.278 0.867 12.402 1.00 95.31 180 ARG A N 1
ATOM 1475 C CA . ARG A 1 180 ? -18.494 -0.250 12.957 1.00 95.31 180 ARG A CA 1
ATOM 1476 C C . ARG A 1 180 ? -18.529 -1.481 12.055 1.00 95.31 180 ARG A C 1
ATOM 1478 O O . ARG A 1 180 ? -17.506 -2.151 11.916 1.00 95.31 180 ARG A O 1
ATOM 1485 N N . LEU A 1 181 ? -19.680 -1.793 11.455 1.00 94.44 181 LEU A N 1
ATOM 1486 C CA . LEU A 1 181 ? -19.823 -2.897 10.503 1.00 94.44 181 LEU A CA 1
ATOM 1487 C C . LEU A 1 181 ? -19.008 -2.642 9.232 1.00 94.44 181 LEU A C 1
ATOM 1489 O O . LEU A 1 181 ? -18.304 -3.546 8.778 1.00 94.44 181 LEU A O 1
ATOM 1493 N N . TYR A 1 182 ? -19.033 -1.410 8.720 1.00 93.00 182 TYR A N 1
ATOM 1494 C CA . TYR A 1 182 ? -18.184 -0.960 7.620 1.00 93.00 182 TYR A CA 1
ATOM 1495 C C . TYR A 1 182 ? -16.700 -1.191 7.937 1.00 93.00 182 TYR A C 1
ATOM 1497 O O . TYR A 1 182 ? -16.022 -1.938 7.226 1.00 93.00 182 TYR A O 1
ATOM 1505 N N . LEU A 1 183 ? -16.206 -0.663 9.066 1.00 95.44 183 LEU A N 1
ATOM 1506 C CA . LEU A 1 183 ? -14.810 -0.845 9.480 1.00 95.44 183 LEU A CA 1
ATOM 1507 C C . LEU A 1 183 ? -14.437 -2.321 9.641 1.00 95.44 183 LEU A C 1
ATOM 1509 O O . LEU A 1 183 ? -13.347 -2.725 9.237 1.00 95.44 183 LEU A O 1
ATOM 1513 N N . ARG A 1 184 ? -15.338 -3.142 10.190 1.00 94.81 184 ARG A N 1
ATOM 1514 C CA . ARG A 1 184 ? -15.107 -4.581 10.359 1.00 94.81 184 ARG A CA 1
ATOM 1515 C C . ARG A 1 184 ? -14.964 -5.304 9.023 1.00 94.81 184 ARG A C 1
ATOM 1517 O O . ARG A 1 184 ? -14.054 -6.118 8.877 1.00 94.81 184 ARG A O 1
ATOM 1524 N N . GLY A 1 185 ? -15.824 -4.995 8.053 1.00 91.62 185 GLY A N 1
ATOM 1525 C CA . GLY A 1 185 ? -15.747 -5.578 6.714 1.00 91.62 185 GLY A CA 1
ATOM 1526 C C . GLY A 1 185 ? -14.451 -5.206 5.987 1.00 91.62 185 GLY A C 1
ATOM 1527 O O . GLY A 1 185 ? -13.842 -6.052 5.330 1.00 91.62 185 GLY A O 1
ATOM 1528 N N . HIS A 1 186 ? -13.991 -3.961 6.133 1.00 90.44 186 HIS A N 1
ATOM 1529 C CA . HIS A 1 186 ? -12.714 -3.516 5.565 1.00 90.44 186 HIS A CA 1
ATOM 1530 C C . HIS A 1 186 ? -11.527 -4.172 6.272 1.00 90.44 186 HIS A C 1
ATOM 1532 O O . HIS A 1 186 ? -10.631 -4.692 5.606 1.00 90.44 186 HIS A O 1
ATOM 1538 N N . TRP A 1 187 ? -11.545 -4.215 7.604 1.00 94.81 187 TRP A N 1
ATOM 1539 C CA . TRP A 1 187 ? -10.519 -4.868 8.411 1.00 94.81 187 TRP A CA 1
ATOM 1540 C C . TRP A 1 187 ? -10.294 -6.322 7.993 1.00 94.81 187 TRP A C 1
ATOM 1542 O O . TRP A 1 187 ? -9.154 -6.706 7.745 1.00 94.81 187 TRP A O 1
ATOM 1552 N N . GLU A 1 188 ? -11.358 -7.114 7.850 1.00 92.44 188 GLU A N 1
ATOM 1553 C CA . GLU A 1 188 ? -11.246 -8.536 7.510 1.00 92.44 188 GLU A CA 1
ATOM 1554 C C . GLU A 1 188 ? -10.527 -8.749 6.169 1.00 92.44 188 GLU A C 1
ATOM 1556 O O . GLU A 1 188 ? -9.592 -9.548 6.072 1.00 92.44 188 GLU A O 1
ATOM 1561 N N . ARG A 1 189 ? -10.903 -7.974 5.144 1.00 90.69 189 ARG A N 1
ATOM 1562 C CA . ARG A 1 189 ? -10.292 -8.055 3.809 1.00 90.69 189 ARG A CA 1
ATOM 1563 C C . ARG A 1 189 ? -8.842 -7.572 3.810 1.00 90.69 189 ARG A C 1
ATOM 1565 O O . ARG A 1 189 ? -7.958 -8.237 3.264 1.00 90.69 189 ARG A O 1
ATOM 1572 N N . ILE A 1 190 ? -8.589 -6.418 4.423 1.00 93.50 190 ILE A N 1
ATOM 1573 C CA . ILE A 1 190 ? -7.283 -5.749 4.376 1.00 93.50 190 ILE A CA 1
ATOM 1574 C C . ILE A 1 190 ? -6.252 -6.481 5.239 1.00 93.50 190 ILE A C 1
ATOM 1576 O O . ILE A 1 190 ? -5.086 -6.589 4.855 1.00 93.50 190 ILE A O 1
ATOM 1580 N N . ASN A 1 191 ? -6.667 -7.037 6.378 1.00 89.25 191 ASN A N 1
ATOM 1581 C CA . ASN A 1 191 ? -5.758 -7.745 7.272 1.00 89.25 191 ASN A CA 1
ATOM 1582 C C . ASN A 1 191 ? -5.123 -8.974 6.589 1.00 89.25 191 ASN A C 1
ATOM 1584 O O . ASN A 1 191 ? -3.926 -9.250 6.729 1.00 89.25 191 ASN A O 1
ATOM 1588 N N . VAL A 1 192 ? -5.910 -9.686 5.778 1.00 90.69 192 VAL A N 1
ATOM 1589 C CA . VAL A 1 192 ? -5.423 -10.824 4.985 1.00 90.69 192 VAL A CA 1
ATOM 1590 C C . VAL A 1 192 ? -4.586 -10.358 3.789 1.00 90.69 192 VAL A C 1
ATOM 1592 O O . VAL A 1 192 ? -3.576 -10.992 3.469 1.00 90.69 192 VAL A O 1
ATOM 1595 N N . PHE A 1 193 ? -4.965 -9.244 3.153 1.00 95.25 193 PHE A N 1
ATOM 1596 C CA . PHE A 1 193 ? -4.300 -8.706 1.964 1.00 95.25 193 PHE A CA 1
ATOM 1597 C C . PHE A 1 193 ? -2.788 -8.532 2.156 1.00 95.25 193 PHE A C 1
ATOM 1599 O O . PHE A 1 193 ? -2.009 -9.123 1.407 1.00 95.25 193 PHE A O 1
ATOM 1606 N N . TRP A 1 194 ? -2.355 -7.793 3.184 1.00 95.19 194 TRP A N 1
ATOM 1607 C CA . TRP A 1 194 ? -0.930 -7.488 3.375 1.00 95.19 194 TRP A CA 1
ATOM 1608 C C . TRP A 1 194 ? -0.074 -8.735 3.565 1.00 95.19 194 TRP A C 1
ATOM 1610 O O . TRP A 1 194 ? 1.004 -8.861 2.982 1.00 95.19 194 TRP A O 1
ATOM 1620 N N . SER A 1 195 ? -0.580 -9.682 4.354 1.00 91.69 195 SER A N 1
ATOM 1621 C CA . SER A 1 195 ? 0.093 -10.954 4.606 1.00 91.69 195 SER A CA 1
ATOM 1622 C C . SER A 1 195 ? 0.225 -11.777 3.328 1.00 91.69 195 SER A C 1
ATOM 1624 O O . SER A 1 195 ? 1.293 -12.328 3.064 1.00 91.69 195 SER A O 1
ATOM 1626 N N . LYS A 1 196 ? -0.839 -11.837 2.521 1.00 94.94 196 LYS A N 1
ATOM 1627 C CA . LYS A 1 196 ? -0.856 -12.591 1.267 1.00 94.94 196 LYS A CA 1
ATOM 1628 C C . LYS A 1 196 ? 0.117 -12.005 0.247 1.00 94.94 196 LYS A C 1
ATOM 1630 O O . LYS A 1 196 ? 0.991 -12.722 -0.229 1.00 94.94 196 LYS A O 1
ATOM 1635 N N . VAL A 1 197 ? 0.045 -10.695 0.002 1.00 95.50 197 VAL A N 1
ATOM 1636 C CA . VAL A 1 197 ? 0.945 -10.015 -0.944 1.00 95.50 197 VAL A CA 1
ATOM 1637 C C . VAL A 1 197 ? 2.405 -10.143 -0.497 1.00 95.50 197 VAL A C 1
ATOM 1639 O O . VAL A 1 197 ? 3.287 -10.352 -1.329 1.00 95.50 197 VAL A O 1
ATOM 1642 N N . TYR A 1 198 ? 2.682 -10.093 0.813 1.00 96.56 198 TYR A N 1
ATOM 1643 C CA . TYR A 1 198 ? 4.037 -10.304 1.330 1.00 96.56 198 TYR A CA 1
ATOM 1644 C C . TYR A 1 198 ? 4.583 -11.696 1.006 1.00 96.56 198 TYR A C 1
ATOM 1646 O O . TYR A 1 198 ? 5.741 -11.818 0.597 1.00 96.56 198 TYR A O 1
ATOM 1654 N N . GLN A 1 199 ? 3.766 -12.740 1.163 1.00 95.62 199 GLN A N 1
ATOM 1655 C CA . GLN A 1 199 ? 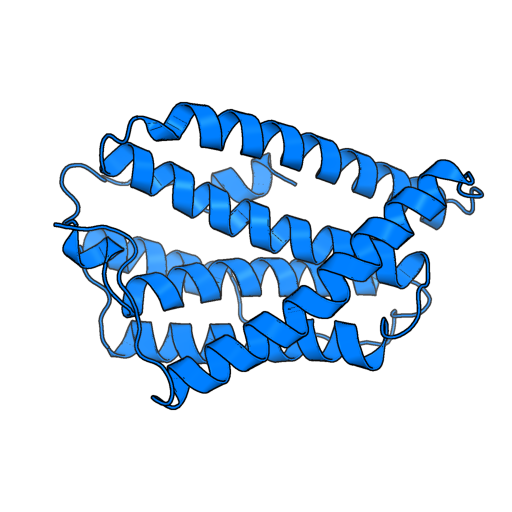4.170 -14.103 0.817 1.00 95.62 199 GLN A CA 1
ATOM 1656 C C . GLN A 1 199 ? 4.352 -14.266 -0.693 1.00 95.62 199 GLN A C 1
ATOM 1658 O O . GLN A 1 199 ? 5.392 -14.770 -1.116 1.00 95.62 199 GLN A O 1
ATOM 1663 N N . ASP A 1 200 ? 3.413 -13.771 -1.499 1.00 95.56 200 ASP A N 1
ATOM 1664 C CA . ASP A 1 200 ? 3.478 -13.865 -2.961 1.00 95.56 200 ASP A CA 1
ATOM 1665 C C . ASP A 1 200 ? 4.747 -13.185 -3.505 1.00 95.56 200 ASP A C 1
ATOM 1667 O O . ASP A 1 200 ? 5.499 -13.777 -4.282 1.00 95.56 200 ASP A O 1
ATOM 1671 N N . LEU A 1 201 ? 5.072 -11.979 -3.024 1.00 96.06 201 LEU A N 1
ATOM 1672 C CA . LEU A 1 201 ? 6.291 -11.274 -3.436 1.00 96.06 201 LEU A CA 1
ATOM 1673 C C . LEU A 1 201 ? 7.571 -11.917 -2.902 1.00 96.06 201 LEU A C 1
ATOM 1675 O O . LEU A 1 201 ? 8.604 -11.877 -3.575 1.00 96.06 201 LEU A O 1
ATOM 1679 N N . LYS A 1 202 ? 7.529 -12.551 -1.726 1.00 96.31 202 LYS A N 1
ATOM 1680 C CA . LYS A 1 202 ? 8.662 -13.329 -1.211 1.00 96.31 202 LYS A CA 1
ATOM 1681 C C . LYS A 1 202 ? 8.945 -14.545 -2.095 1.00 96.31 202 LYS A C 1
ATOM 1683 O O . LYS A 1 202 ? 10.112 -14.822 -2.374 1.00 96.31 202 LYS A O 1
ATOM 1688 N N . LEU A 1 203 ? 7.902 -15.237 -2.556 1.00 96.56 203 LEU A N 1
ATOM 1689 C CA . LEU A 1 203 ? 8.020 -16.359 -3.489 1.00 96.56 203 LEU A CA 1
ATOM 1690 C C . LEU A 1 203 ? 8.543 -15.897 -4.851 1.00 96.56 203 LEU A C 1
ATOM 1692 O O . LEU A 1 203 ? 9.477 -16.509 -5.372 1.00 96.56 203 LEU A O 1
ATOM 1696 N N . LEU A 1 204 ? 8.012 -14.789 -5.383 1.00 96.00 204 LEU A N 1
ATOM 1697 C CA . LEU A 1 204 ? 8.461 -14.207 -6.651 1.00 96.00 204 LEU A CA 1
ATOM 1698 C C . LEU A 1 204 ? 9.938 -13.813 -6.591 1.00 96.00 204 LEU A C 1
ATOM 1700 O O . LEU A 1 204 ? 10.724 -14.199 -7.452 1.00 96.00 204 LEU A O 1
ATOM 1704 N N . LYS A 1 205 ? 10.341 -13.088 -5.542 1.00 94.81 205 LYS A N 1
ATOM 1705 C CA . LYS A 1 205 ? 11.738 -12.692 -5.329 1.00 94.81 205 LYS A CA 1
ATOM 1706 C C . LYS A 1 205 ? 12.667 -13.897 -5.174 1.00 94.81 205 LYS A C 1
ATOM 1708 O O . LYS A 1 205 ? 13.816 -13.839 -5.597 1.00 94.81 205 LYS A O 1
ATOM 1713 N N . GLY A 1 206 ? 12.190 -14.968 -4.542 1.00 94.00 206 GLY A N 1
ATOM 1714 C CA . GLY A 1 206 ? 12.949 -16.206 -4.376 1.00 94.00 206 GLY A CA 1
ATOM 1715 C C . GLY A 1 206 ? 13.028 -17.075 -5.636 1.00 94.00 206 GLY A C 1
ATOM 1716 O O . GLY A 1 206 ? 13.707 -18.093 -5.594 1.00 94.00 206 GLY A O 1
ATOM 1717 N N . GLY A 1 207 ? 12.342 -16.704 -6.724 1.00 93.75 207 GLY A N 1
ATOM 1718 C CA . GLY A 1 207 ? 12.288 -17.490 -7.959 1.00 93.75 207 GLY A CA 1
ATOM 1719 C C . GLY A 1 207 ? 11.389 -18.729 -7.882 1.00 93.75 207 GLY A C 1
ATOM 1720 O O . GLY A 1 207 ? 11.435 -19.567 -8.776 1.00 93.75 207 GLY A O 1
ATOM 1721 N N . TRP A 1 208 ? 10.568 -18.855 -6.834 1.00 95.62 208 TRP A N 1
ATOM 1722 C CA . TRP A 1 208 ? 9.647 -19.987 -6.647 1.00 95.62 208 TRP A CA 1
ATOM 1723 C C . TRP A 1 208 ? 8.401 -19.885 -7.526 1.00 95.62 208 TRP A C 1
ATOM 1725 O O . TRP A 1 208 ? 7.774 -20.895 -7.837 1.00 95.62 208 TRP A O 1
ATOM 1735 N N . ILE A 1 209 ? 8.042 -18.664 -7.923 1.00 94.38 209 ILE A N 1
ATOM 1736 C CA . ILE A 1 209 ? 7.010 -18.386 -8.919 1.00 94.38 209 ILE A CA 1
ATOM 1737 C C . ILE A 1 209 ? 7.585 -17.460 -9.988 1.00 94.38 209 ILE A C 1
ATOM 1739 O O . ILE A 1 209 ? 8.431 -16.613 -9.699 1.00 94.38 209 ILE A O 1
ATOM 1743 N N . SER A 1 210 ? 7.124 -17.619 -11.225 1.00 91.94 210 SER A N 1
ATOM 1744 C CA . SER A 1 210 ? 7.560 -16.790 -12.348 1.00 91.94 210 SER A CA 1
ATOM 1745 C C . SER A 1 210 ? 6.722 -15.521 -12.456 1.00 91.94 210 SER A C 1
ATOM 1747 O O . SER A 1 210 ? 5.500 -15.556 -12.287 1.00 91.94 210 SER A O 1
ATOM 1749 N N . PHE A 1 211 ? 7.372 -14.411 -12.803 1.00 92.75 211 PHE A N 1
ATOM 1750 C CA . PHE A 1 211 ? 6.671 -13.199 -13.205 1.00 92.75 211 PHE A CA 1
ATOM 1751 C C . PHE A 1 211 ? 5.859 -13.466 -14.479 1.00 92.75 211 PHE A C 1
ATOM 1753 O O . PHE A 1 211 ? 6.372 -14.043 -15.439 1.00 92.75 211 PHE A O 1
ATOM 1760 N N . LYS A 1 212 ? 4.591 -13.047 -14.484 1.00 90.50 212 LYS A N 1
ATOM 1761 C CA . LYS A 1 212 ? 3.712 -13.119 -15.653 1.00 90.50 212 LYS A CA 1
ATOM 1762 C C . LYS A 1 212 ? 3.440 -11.697 -16.138 1.00 90.50 212 LYS A C 1
ATOM 1764 O O . LYS A 1 212 ? 2.818 -10.943 -15.390 1.00 90.50 212 LYS A O 1
ATOM 1769 N N . PRO A 1 213 ? 3.893 -11.326 -17.346 1.00 86.50 213 PRO A N 1
ATOM 1770 C CA . PRO A 1 213 ? 3.612 -10.013 -17.901 1.00 86.50 213 PRO A CA 1
ATOM 1771 C C . PRO A 1 213 ? 2.099 -9.753 -17.988 1.00 86.50 213 PRO A C 1
ATOM 1773 O O . PRO A 1 213 ? 1.358 -10.660 -18.383 1.00 86.50 213 PRO A O 1
ATOM 1776 N N . PRO A 1 214 ? 1.633 -8.550 -17.616 1.00 79.81 214 PRO A N 1
ATOM 1777 C CA . PRO A 1 214 ? 0.208 -8.230 -17.577 1.00 79.81 214 PRO A CA 1
ATOM 1778 C C . PRO A 1 214 ? -0.428 -8.112 -18.968 1.00 79.81 214 PRO A C 1
ATOM 1780 O O . PRO A 1 214 ? -1.618 -8.382 -19.110 1.00 79.81 214 PRO A O 1
ATOM 1783 N N . TYR A 1 215 ? 0.343 -7.765 -20.005 1.00 76.31 215 TYR A N 1
ATOM 1784 C CA . TYR A 1 215 ? -0.187 -7.518 -21.345 1.00 76.31 215 TYR A CA 1
ATOM 1785 C C . TYR A 1 215 ? 0.317 -8.545 -22.355 1.00 76.31 215 TYR A C 1
ATOM 1787 O O . TYR A 1 215 ? 1.518 -8.799 -22.466 1.00 76.31 215 TYR A O 1
ATOM 1795 N N . ARG A 1 216 ? -0.607 -9.113 -23.136 1.00 66.50 216 ARG A N 1
ATOM 1796 C CA . ARG A 1 216 ? -0.263 -9.947 -24.294 1.00 66.50 216 ARG A CA 1
ATOM 1797 C C . ARG A 1 216 ? 0.202 -9.046 -25.445 1.00 66.50 216 ARG A C 1
ATOM 1799 O O . ARG A 1 216 ? -0.354 -7.961 -25.620 1.00 66.50 216 ARG A O 1
ATOM 1806 N N . GLN A 1 217 ? 1.250 -9.483 -26.145 1.00 55.94 217 GLN A N 1
ATOM 1807 C CA . GLN A 1 217 ? 1.718 -8.866 -27.393 1.00 55.94 217 GLN A CA 1
ATOM 1808 C C . GLN A 1 217 ? 0.723 -9.120 -28.521 1.00 55.94 217 GLN A C 1
ATOM 1810 O O . GLN A 1 217 ? 0.105 -10.211 -28.505 1.00 55.94 217 GLN A O 1
#

Secondary structure (DSSP, 8-state):
-HHHHHHHS---S--TT--HHHHT-HHHHHHHHHHHHHHHHHHHHHHHTT-TTTTT----PPPHHHHHHHHHHHHHHTS--HHHHHHHHHHHHHHHHHHHHHHHHH-SS--HHHHHHHHHHHHHHHHHHHHHHHHHHHHTT-TTHHHHHHHHHHHHHHHHHHHHHHHHHHTTPPPPHHHHHHHHHHHHHHHHHHHHHHHHHHHHHTTSS----SS--